Protein AF-A0AAE0VNJ5-F1 (afdb_monomer_lite)

pLDDT: mean 85.34, std 15.1, range [26.75, 98.31]

Secondary structure (DSSP, 8-state):
--------TTSPPPTT---HHHHHHHHHHHHHHHTT--EEEETHHHHHHHHHTT-EEEE-TT--EEEEEEEEE-S--TT-SS--SEEEEEEEESEEEEE--TTEEEEEE-SS-TTSEEEETTTEEEESSBTTS-HHHHHHHHHHHHHTTSS--HHHHHHHHHHHTS-HHHHHHHHHHHHHHHHHSTTPEEEEETTEEEEESSSEEEEEEETTSTT---SSSEEEEETTGGG-GGGTTT-B-TT-SS-EEEEES----

Sequence (257 aa):
MNATRTLSPEAATVVTEQIDWILKLREYIKLLHSQQIKMFGICFGHQIIADTLGGKTERFSGGWGLGIHTFNQIGQASWRKNHPGSVNIGLSCQDQVIKLPTDASLYLASDFVKNAGYTIGNHVITVQGHPEMPPAYLTYLIEKRLQLKLIAPETEAEVSEFIQNLPPDEAEVAARLREIVISACPGVREYFAYDVPHYAFRRRLCCIWPASQAYSGIDKGVNLGFCEGHLLEKTGHYLTFNNRKQVGVITFGAQTI

Radius of gyration: 24.42 Å; chains: 1; bounding box: 57×49×65 Å

Foldseek 3Di:
DDDPPPDDPPDDDDLPDPDPVSVVVLVVLVVCVVVLAADEAEANRQQSNFVSQPFDKDFAPVDWQAAKDKKAFPDDDPPDDDDDRIDIFGGGDRMAGPGGRPQKDATIDDPRHRRQWIAHDPHYTYGNGDNPDDRVVSVVVVVVCCVVVVDPDPQVVLQLVLLVPDDPLQSVQLVVVVVVCCVVDPPWDWDDDLNWIWTDDPDTAWTKAACPHPPQLDVHAIKTKGQQVVVVVVCVVQFDQSPPPGITIHGPSRDDD

InterPro domains:
  IPR017926 Glutamine amidotransferase [PF00117] (27-133)
  IPR029062 Class I glutamine amidotransferase-like [G3DSA:3.40.50.880] (7-183)
  IPR029062 Class I glutamine amidotransferase-like [SSF52317] (16-154)
  IPR044992 Glutamine amidotransferase domain containing protein ChyE-like [PTHR42695] (15-171)
  IPR044992 Glutamine amidotransferase domain containing protein ChyE-like [cd01741] (12-132)

Organism: NCBI:txid2493646

Structure (mmCIF, N/CA/C/O backbone):
data_AF-A0AAE0VNJ5-F1
#
_entry.id   AF-A0AAE0VNJ5-F1
#
loop_
_atom_site.group_PDB
_atom_site.id
_atom_site.type_symbol
_atom_site.label_atom_id
_atom_site.label_alt_id
_atom_site.label_comp_id
_atom_site.label_asym_id
_atom_site.label_entity_id
_atom_site.label_seq_id
_atom_site.pdbx_PDB_ins_code
_atom_site.Cartn_x
_atom_site.Cartn_y
_atom_site.Cartn_z
_atom_site.occupancy
_atom_site.B_iso_or_equiv
_atom_site.auth_seq_id
_atom_site.auth_comp_id
_atom_site.auth_asym_id
_atom_site.auth_atom_id
_atom_site.pdbx_PDB_model_num
ATOM 1 N N . MET A 1 1 ? -4.835 -28.192 2.178 1.00 29.50 1 MET A N 1
ATOM 2 C CA . MET A 1 1 ? -3.601 -28.460 2.945 1.00 29.50 1 MET A CA 1
ATOM 3 C C . MET A 1 1 ? -3.040 -27.111 3.353 1.00 29.50 1 MET A C 1
ATOM 5 O O . MET A 1 1 ? -2.601 -26.371 2.485 1.00 29.50 1 MET A O 1
ATOM 9 N N . ASN A 1 2 ? -3.176 -26.740 4.626 1.00 26.75 2 ASN A N 1
ATOM 10 C CA . ASN A 1 2 ? -2.720 -25.440 5.117 1.00 26.75 2 ASN A CA 1
ATOM 11 C C . ASN A 1 2 ? -1.221 -25.525 5.396 1.00 26.75 2 ASN A C 1
ATOM 13 O O . ASN A 1 2 ? -0.807 -26.242 6.303 1.00 26.75 2 ASN A O 1
ATOM 17 N N . ALA A 1 3 ? -0.419 -24.823 4.598 1.00 29.02 3 ALA A N 1
ATOM 18 C CA . ALA A 1 3 ? 0.995 -24.645 4.878 1.00 29.02 3 ALA A CA 1
ATOM 19 C C . ALA A 1 3 ? 1.135 -23.764 6.125 1.00 29.02 3 ALA A C 1
ATOM 21 O O . ALA A 1 3 ? 0.818 -22.574 6.102 1.00 29.02 3 ALA A O 1
ATOM 22 N N . THR A 1 4 ? 1.578 -24.363 7.226 1.00 31.06 4 THR A N 1
ATOM 23 C CA . THR A 1 4 ? 1.962 -23.653 8.443 1.00 31.06 4 THR A CA 1
ATOM 24 C C . THR A 1 4 ? 3.173 -22.788 8.107 1.00 31.06 4 THR A C 1
ATOM 26 O O . THR A 1 4 ? 4.294 -23.279 7.995 1.00 31.06 4 THR A O 1
ATOM 29 N N . ARG A 1 5 ? 2.945 -21.495 7.872 1.00 34.16 5 ARG A N 1
ATOM 30 C CA . ARG A 1 5 ? 4.019 -20.522 7.684 1.00 34.16 5 ARG A CA 1
ATOM 31 C C . ARG A 1 5 ? 4.753 -20.406 9.018 1.00 34.16 5 ARG A C 1
ATOM 33 O O . ARG A 1 5 ? 4.190 -19.907 9.986 1.00 34.16 5 ARG A O 1
ATOM 40 N N . THR A 1 6 ? 5.992 -20.883 9.086 1.00 31.50 6 THR A N 1
ATOM 41 C CA . THR A 1 6 ? 6.908 -20.528 10.174 1.00 31.50 6 THR A CA 1
ATOM 42 C C . THR A 1 6 ? 7.068 -19.012 10.161 1.00 31.50 6 THR A C 1
ATOM 44 O O . THR A 1 6 ? 7.654 -18.455 9.232 1.00 31.50 6 THR A O 1
ATOM 47 N N . LEU A 1 7 ? 6.465 -18.343 11.144 1.00 36.78 7 LEU A N 1
ATOM 48 C CA . LEU A 1 7 ? 6.573 -16.901 11.330 1.00 36.78 7 LEU A CA 1
ATOM 49 C C . LEU A 1 7 ? 8.036 -16.573 11.636 1.00 36.78 7 LEU A C 1
ATOM 51 O O . LEU A 1 7 ? 8.597 -17.093 12.602 1.00 36.78 7 LEU A O 1
ATOM 55 N N . SER A 1 8 ? 8.665 -15.732 10.809 1.00 35.38 8 SER A N 1
ATOM 56 C CA . SER A 1 8 ? 9.926 -15.122 11.222 1.00 35.38 8 SER A CA 1
ATOM 57 C C . SER A 1 8 ? 9.624 -14.169 12.389 1.00 35.38 8 SER A C 1
ATOM 59 O O . SER A 1 8 ? 8.570 -13.527 12.378 1.00 35.38 8 SER A O 1
ATOM 61 N N . PRO A 1 9 ? 10.520 -14.026 13.381 1.00 38.44 9 PRO A N 1
ATOM 62 C CA . PRO A 1 9 ? 10.347 -13.100 14.510 1.00 38.44 9 PRO A CA 1
ATOM 63 C C . PRO A 1 9 ? 10.150 -11.624 14.112 1.00 38.44 9 PRO A C 1
ATOM 65 O O . PRO A 1 9 ? 9.888 -10.779 14.962 1.00 38.44 9 PRO A O 1
ATOM 68 N N . GLU A 1 10 ? 10.305 -11.308 12.826 1.00 43.16 10 GLU A N 1
ATOM 69 C CA . GLU A 1 10 ? 10.312 -9.965 12.250 1.00 43.16 10 GLU A CA 1
ATOM 70 C C . GLU A 1 10 ? 9.085 -9.698 11.359 1.00 43.16 10 GLU A C 1
ATOM 72 O O . GLU A 1 10 ? 8.886 -8.574 10.892 1.00 43.16 10 GLU A O 1
ATOM 77 N N . ALA A 1 11 ? 8.250 -10.713 11.110 1.00 54.50 11 ALA A N 1
ATOM 78 C CA . ALA A 1 11 ? 7.030 -10.563 10.331 1.00 54.50 11 ALA A CA 1
ATOM 79 C C . ALA A 1 11 ? 5.923 -9.935 11.191 1.00 54.50 11 ALA A C 1
ATOM 81 O O . ALA A 1 11 ? 5.571 -10.447 12.252 1.00 54.50 11 ALA A O 1
ATOM 82 N N . ALA A 1 12 ? 5.358 -8.821 10.719 1.00 64.06 12 ALA A N 1
ATOM 83 C CA . ALA A 1 12 ? 4.169 -8.239 11.329 1.00 64.06 12 ALA A CA 1
ATOM 84 C C . ALA A 1 12 ? 3.004 -9.241 11.266 1.00 64.06 12 ALA A C 1
ATOM 86 O O . ALA A 1 12 ? 2.734 -9.811 10.209 1.00 64.06 12 ALA A O 1
ATOM 87 N N . THR A 1 13 ? 2.331 -9.432 12.398 1.00 75.19 13 THR A N 1
ATOM 88 C CA . THR A 1 13 ? 1.185 -10.331 12.529 1.00 75.19 13 THR A CA 1
ATOM 89 C C . THR A 1 13 ? -0.025 -9.816 11.755 1.00 75.19 13 THR A C 1
ATOM 91 O O . THR A 1 13 ? -0.371 -8.637 11.846 1.00 75.19 13 THR A O 1
ATOM 94 N N . VAL A 1 14 ? -0.709 -10.719 11.053 1.00 80.69 14 VAL A N 1
ATOM 95 C CA . VAL A 1 14 ? -1.963 -10.443 10.340 1.00 80.69 14 VAL A CA 1
ATOM 96 C C . VAL A 1 14 ? -3.154 -10.890 11.190 1.00 80.69 14 VAL A C 1
ATOM 98 O O . VAL A 1 14 ? -3.106 -11.919 11.863 1.00 80.69 14 VAL A O 1
ATOM 101 N N . VAL A 1 15 ? -4.265 -10.147 11.149 1.00 81.50 15 VAL A N 1
ATOM 102 C CA . VAL A 1 15 ? -5.439 -10.436 11.996 1.00 81.50 15 VAL A CA 1
ATOM 103 C C . VAL A 1 15 ? -6.037 -11.829 11.780 1.00 81.50 15 VAL A C 1
ATOM 105 O O . VAL A 1 15 ? -6.635 -12.385 12.695 1.00 81.50 15 VAL A O 1
ATOM 108 N N . THR A 1 16 ? -5.879 -12.425 10.597 1.00 78.19 16 THR A N 1
ATOM 109 C CA . THR A 1 16 ? -6.446 -13.740 10.252 1.00 78.19 16 THR A CA 1
ATOM 110 C C . THR A 1 16 ? -5.680 -14.921 10.854 1.00 78.19 16 THR A C 1
ATOM 112 O O . THR A 1 16 ? -6.178 -16.050 10.821 1.00 78.19 16 THR A O 1
ATOM 115 N N . GLU A 1 17 ? -4.502 -14.681 11.436 1.00 82.00 17 GLU A N 1
ATOM 116 C CA . GLU A 1 17 ? -3.692 -15.722 12.061 1.00 82.00 17 GLU A CA 1
ATOM 117 C C . GLU A 1 17 ? -4.422 -16.380 13.246 1.00 82.00 17 GLU A C 1
ATOM 119 O O . GLU A 1 17 ? -5.149 -15.747 14.016 1.00 82.00 17 GLU A O 1
ATOM 124 N N . GLN A 1 18 ? -4.234 -17.694 13.383 1.00 84.69 18 GLN A N 1
ATOM 125 C CA . GLN A 1 18 ? -4.854 -18.528 14.418 1.00 84.69 18 GLN A CA 1
ATOM 126 C C . GLN A 1 18 ? -3.850 -18.807 15.542 1.00 84.69 18 GLN A C 1
ATOM 128 O O . GLN A 1 18 ? -3.538 -19.956 15.842 1.00 84.69 18 GLN A O 1
ATOM 133 N N . ILE A 1 19 ? -3.292 -17.742 16.119 1.00 89.56 19 ILE A N 1
ATOM 134 C CA . ILE A 1 19 ? -2.337 -17.819 17.234 1.00 89.56 19 ILE A CA 1
ATOM 135 C C . ILE A 1 19 ? -3.021 -17.448 18.554 1.00 89.56 19 ILE A C 1
ATOM 137 O O . ILE A 1 19 ? -3.874 -16.559 18.596 1.00 89.56 19 ILE A O 1
ATOM 141 N N . ASP A 1 20 ? -2.641 -18.121 19.642 1.00 91.81 20 ASP A N 1
ATOM 142 C CA . ASP A 1 20 ? -3.360 -18.103 20.926 1.00 91.81 20 ASP A CA 1
ATOM 143 C C . ASP A 1 20 ? -3.686 -16.706 21.456 1.00 91.81 20 ASP A C 1
ATOM 145 O O . ASP A 1 20 ? -4.778 -16.471 21.976 1.00 91.81 20 ASP A O 1
ATOM 149 N N . TRP A 1 21 ? -2.747 -15.764 21.351 1.00 93.69 21 TRP A N 1
ATOM 150 C CA . TRP A 1 21 ? -2.965 -14.416 21.866 1.00 93.69 21 TRP A CA 1
ATOM 151 C C . TRP A 1 21 ? -3.974 -13.628 21.022 1.00 93.69 21 TRP A C 1
ATOM 153 O O . TRP A 1 21 ? -4.734 -12.851 21.595 1.00 93.69 21 TRP A O 1
ATOM 163 N N . ILE A 1 22 ? -4.045 -13.856 19.702 1.00 93.75 22 ILE A N 1
ATOM 164 C CA . ILE A 1 22 ? -5.065 -13.240 18.835 1.00 93.75 22 ILE A CA 1
ATOM 165 C C . ILE A 1 22 ? -6.434 -13.791 19.204 1.00 93.75 22 ILE A C 1
ATOM 167 O O . ILE A 1 22 ? -7.380 -13.024 19.351 1.00 93.75 22 ILE A O 1
ATOM 171 N N . LEU A 1 23 ? -6.549 -15.108 19.390 1.00 94.19 23 LEU A N 1
ATOM 172 C CA . LEU A 1 23 ? -7.810 -15.737 19.786 1.00 94.19 23 LEU A CA 1
ATOM 173 C C . LEU A 1 23 ? -8.300 -15.195 21.133 1.00 94.19 23 LEU A C 1
ATOM 175 O O . LEU A 1 23 ? -9.449 -14.775 21.246 1.00 94.19 23 LEU A O 1
ATOM 179 N N . LYS A 1 24 ? -7.407 -15.098 22.126 1.00 96.38 24 LYS A N 1
ATOM 180 C CA . LYS A 1 24 ? -7.709 -14.476 23.426 1.00 96.38 24 LYS A CA 1
ATOM 181 C C . LYS A 1 24 ? -8.113 -13.008 23.284 1.00 96.38 24 LYS A C 1
ATOM 183 O O . LYS A 1 24 ? -9.053 -12.572 23.942 1.00 96.38 24 LYS A O 1
ATOM 188 N N . LEU A 1 25 ? -7.437 -12.252 22.418 1.00 97.25 25 LEU A N 1
ATOM 189 C CA . LEU A 1 25 ? -7.754 -10.849 22.165 1.00 97.25 25 LEU A CA 1
ATOM 190 C C . LEU A 1 25 ? -9.128 -10.683 21.499 1.00 97.25 25 LEU A C 1
ATOM 192 O O . LEU A 1 25 ? -9.883 -9.808 21.912 1.00 97.25 25 LEU A O 1
ATOM 196 N N . ARG A 1 26 ? -9.494 -11.540 20.538 1.00 97.50 26 ARG A N 1
ATOM 197 C CA . ARG A 1 26 ? -10.837 -11.560 19.929 1.00 97.50 26 ARG A CA 1
ATOM 198 C C . ARG A 1 26 ? -11.921 -11.778 20.984 1.00 97.50 26 ARG A C 1
ATOM 200 O O . ARG A 1 26 ? -12.885 -11.018 21.039 1.00 97.50 26 ARG A O 1
ATOM 207 N N . GLU A 1 27 ? -11.752 -12.771 21.854 1.00 97.88 27 GLU A N 1
ATOM 208 C CA . GLU A 1 27 ? -12.714 -13.025 22.935 1.00 97.88 27 GLU A CA 1
ATOM 209 C C . GLU A 1 27 ? -12.787 -11.855 23.924 1.00 97.88 27 GLU A C 1
ATOM 211 O O . GLU A 1 27 ? -13.876 -11.457 24.341 1.00 97.88 27 GLU A O 1
ATOM 216 N N . TYR A 1 28 ? -11.653 -11.223 24.232 1.00 98.19 28 TYR A N 1
ATOM 217 C CA . TYR A 1 28 ? -11.636 -10.041 25.088 1.00 98.19 28 TYR A CA 1
ATOM 218 C C . TYR A 1 28 ? -12.337 -8.836 24.442 1.00 98.19 28 TYR A C 1
ATOM 220 O O . TYR A 1 28 ? -13.122 -8.161 25.102 1.00 98.19 28 TYR A O 1
ATOM 228 N N . ILE A 1 29 ? -12.145 -8.602 23.140 1.00 98.31 29 ILE A N 1
ATOM 229 C CA . ILE A 1 29 ? -12.858 -7.556 22.389 1.00 98.31 29 ILE A CA 1
ATOM 230 C C . ILE A 1 29 ? -14.372 -7.796 22.428 1.00 98.31 29 ILE A C 1
ATOM 232 O O . ILE A 1 29 ? -15.124 -6.852 22.676 1.00 98.31 29 ILE A O 1
ATOM 236 N N . LYS A 1 30 ? -14.835 -9.042 22.242 1.00 98.12 30 LYS A N 1
ATOM 237 C CA . LYS A 1 30 ? -16.265 -9.387 22.362 1.00 98.12 30 LYS A CA 1
ATOM 238 C C . LYS A 1 30 ? -16.799 -9.083 23.761 1.00 98.12 30 LYS A C 1
ATOM 240 O O . LYS A 1 30 ? -17.867 -8.484 23.884 1.00 98.12 30 LYS A O 1
ATOM 245 N N . LEU A 1 31 ? -16.046 -9.442 24.803 1.00 98.31 31 LEU A N 1
ATOM 246 C CA . LEU A 1 31 ? -16.410 -9.152 26.190 1.00 98.31 31 LEU A CA 1
ATOM 247 C C . LEU A 1 31 ? -16.553 -7.642 26.423 1.00 98.31 31 LEU A C 1
ATOM 249 O O . LEU A 1 31 ? -17.612 -7.190 26.859 1.00 98.31 31 LEU A O 1
ATOM 253 N N . LEU A 1 32 ? -15.532 -6.855 26.069 1.00 98.31 32 LEU A N 1
ATOM 254 C CA . LEU A 1 32 ? -15.545 -5.396 26.214 1.00 98.31 32 LEU A CA 1
ATOM 255 C C . LEU A 1 32 ? -16.685 -4.751 25.419 1.00 98.31 32 LEU A C 1
ATOM 257 O O . LEU A 1 32 ? -17.356 -3.847 25.920 1.00 98.31 32 LEU A O 1
ATOM 261 N N . HIS A 1 33 ? -16.944 -5.242 24.205 1.00 97.81 33 HIS A N 1
ATOM 262 C CA . HIS A 1 33 ? -18.043 -4.769 23.374 1.00 97.81 33 HIS A CA 1
ATOM 263 C C . HIS A 1 33 ? -19.411 -5.056 24.014 1.00 97.81 33 HIS A C 1
ATOM 265 O O . HIS A 1 33 ? -20.246 -4.151 24.084 1.00 97.81 33 HIS A O 1
ATOM 271 N N . SER A 1 34 ? -19.621 -6.267 24.546 1.00 97.56 34 SER A N 1
ATOM 272 C CA . SER A 1 34 ? -20.870 -6.655 25.224 1.00 97.56 34 SER A CA 1
ATOM 273 C C . SER A 1 34 ? -21.154 -5.820 26.477 1.00 97.56 34 SER A C 1
ATOM 275 O O . SER A 1 34 ? -22.304 -5.510 26.770 1.00 97.56 34 SER A O 1
ATOM 277 N N . GLN A 1 35 ? -20.100 -5.389 27.174 1.00 98.06 35 GLN A N 1
ATOM 278 C CA . GLN A 1 35 ? -20.176 -4.547 28.370 1.00 98.06 35 GLN A CA 1
ATOM 279 C C . GLN A 1 35 ? -20.148 -3.041 28.059 1.00 98.06 35 GLN A C 1
ATOM 281 O O . GLN A 1 35 ? -20.138 -2.226 28.979 1.00 98.06 35 GLN A O 1
ATOM 286 N N . GLN A 1 36 ? -20.121 -2.654 26.777 1.00 96.81 36 GLN A N 1
ATOM 287 C CA . GLN A 1 36 ? -20.040 -1.258 26.327 1.00 96.81 36 GLN A CA 1
ATOM 288 C C . GLN A 1 36 ? -18.824 -0.490 26.895 1.00 96.81 36 GLN A C 1
ATOM 290 O O . GLN A 1 36 ? -18.866 0.731 27.082 1.00 96.81 36 GLN A O 1
ATOM 295 N N . ILE A 1 37 ? -17.717 -1.193 27.157 1.00 98.00 37 ILE A N 1
ATOM 296 C CA . ILE A 1 37 ? -16.470 -0.589 27.639 1.00 98.00 37 ILE A CA 1
ATOM 297 C C . ILE A 1 37 ? -15.801 0.191 26.507 1.00 98.00 37 ILE A C 1
ATOM 299 O O . ILE A 1 37 ? -15.794 -0.242 25.353 1.00 98.00 37 ILE A O 1
ATOM 303 N N . LYS A 1 38 ? -15.236 1.359 26.839 1.00 97.00 38 LYS A N 1
ATOM 304 C CA . LYS A 1 38 ? -14.574 2.229 25.862 1.00 97.00 38 LYS A CA 1
ATOM 305 C C . LYS A 1 38 ? -13.335 1.546 25.271 1.00 97.00 38 LYS A C 1
ATOM 307 O O . LYS A 1 38 ? -12.466 1.096 26.011 1.00 97.00 38 LYS A O 1
ATOM 312 N N . MET A 1 39 ? -13.237 1.520 23.946 1.00 97.44 39 MET A N 1
ATOM 313 C CA . MET A 1 39 ? -12.136 0.949 23.178 1.00 97.44 39 MET A CA 1
ATOM 314 C C . MET A 1 39 ? -11.670 1.928 22.103 1.00 97.44 39 MET A C 1
ATOM 316 O O . MET A 1 39 ? -12.484 2.509 21.382 1.00 97.44 39 MET A O 1
ATOM 320 N N . PHE A 1 40 ? -10.350 2.059 21.970 1.00 96.88 40 PHE A N 1
ATOM 321 C CA . PHE A 1 40 ? -9.711 2.777 20.874 1.00 96.88 40 PHE A CA 1
ATOM 322 C C . PHE A 1 40 ? -8.773 1.835 20.114 1.00 96.88 40 PHE A C 1
ATOM 324 O O . PHE A 1 40 ? -7.813 1.325 20.687 1.00 96.88 40 PHE A O 1
ATOM 331 N N . GLY A 1 41 ? -9.071 1.576 18.840 1.00 97.25 41 GLY A N 1
ATOM 332 C CA . GLY A 1 41 ? -8.273 0.704 17.976 1.00 97.25 41 GLY A CA 1
ATOM 333 C C . GLY A 1 41 ? -7.412 1.489 16.992 1.00 97.25 41 GLY A C 1
ATOM 334 O O . GLY A 1 41 ? -7.947 2.265 16.207 1.00 97.25 41 GLY A O 1
ATOM 335 N N . ILE A 1 42 ? -6.102 1.246 16.986 1.00 97.19 42 ILE A N 1
ATOM 336 C CA . ILE A 1 42 ? -5.149 1.852 16.043 1.00 97.19 42 ILE A CA 1
ATOM 337 C C . ILE A 1 42 ? -4.538 0.751 15.172 1.00 97.19 42 ILE A C 1
ATOM 339 O O . ILE A 1 42 ? -4.092 -0.266 15.707 1.00 97.19 42 ILE A O 1
ATOM 343 N N . CYS A 1 43 ? -4.501 0.944 13.851 1.00 95.44 43 CYS A N 1
ATOM 344 C CA . CYS A 1 43 ? -3.868 0.039 12.884 1.00 95.44 43 CYS A CA 1
ATOM 345 C C . CYS A 1 43 ? -4.323 -1.427 13.047 1.00 95.44 43 CYS A C 1
ATOM 347 O O . CYS A 1 43 ? -5.488 -1.728 12.788 1.00 95.44 43 CYS A O 1
ATOM 349 N N . PHE A 1 44 ? -3.472 -2.334 13.540 1.00 95.94 44 PHE A N 1
ATOM 350 C CA . PHE A 1 44 ? -3.865 -3.715 13.857 1.00 95.94 44 PHE A CA 1
ATOM 351 C C . PHE A 1 44 ? -5.083 -3.773 14.794 1.00 95.94 44 PHE A C 1
ATOM 353 O O . PHE A 1 44 ? -5.991 -4.571 14.587 1.00 95.94 44 PHE A O 1
ATOM 360 N N . GLY A 1 45 ? -5.154 -2.881 15.788 1.00 97.19 45 GLY A N 1
ATOM 361 C CA . GLY A 1 45 ? -6.299 -2.752 16.691 1.00 97.19 45 GLY A CA 1
ATOM 362 C C . GLY A 1 45 ? -7.595 -2.378 15.963 1.00 97.19 45 GLY A C 1
ATOM 363 O O . GLY A 1 45 ? -8.651 -2.929 16.254 1.00 97.19 45 GLY A O 1
ATOM 364 N N . HIS A 1 46 ? -7.520 -1.479 14.980 1.00 97.81 46 HIS A N 1
ATOM 365 C CA . HIS A 1 46 ? -8.657 -1.119 14.125 1.00 97.81 46 HIS A CA 1
ATOM 366 C C . HIS A 1 46 ? -9.149 -2.320 13.300 1.00 97.81 46 HIS A C 1
ATOM 368 O O . HIS A 1 46 ? -10.355 -2.561 13.200 1.00 97.81 46 HIS A O 1
ATOM 374 N N . GLN A 1 47 ? -8.214 -3.101 12.760 1.00 97.88 47 GLN A N 1
ATOM 375 C CA . GLN A 1 47 ? -8.495 -4.270 11.930 1.00 97.88 47 GLN A CA 1
ATOM 376 C C . GLN A 1 47 ? -9.090 -5.427 12.738 1.00 97.88 47 GLN A C 1
ATOM 378 O O . GLN A 1 47 ? -10.111 -5.992 12.350 1.00 97.88 47 GLN A O 1
ATOM 383 N N . ILE A 1 48 ? -8.487 -5.770 13.881 1.00 97.69 48 ILE A N 1
ATOM 384 C CA . ILE A 1 48 ? -8.948 -6.897 14.696 1.00 97.69 48 ILE A CA 1
ATOM 385 C C . ILE A 1 48 ? -10.305 -6.607 15.336 1.00 97.69 48 ILE A C 1
ATOM 387 O O . ILE A 1 48 ? 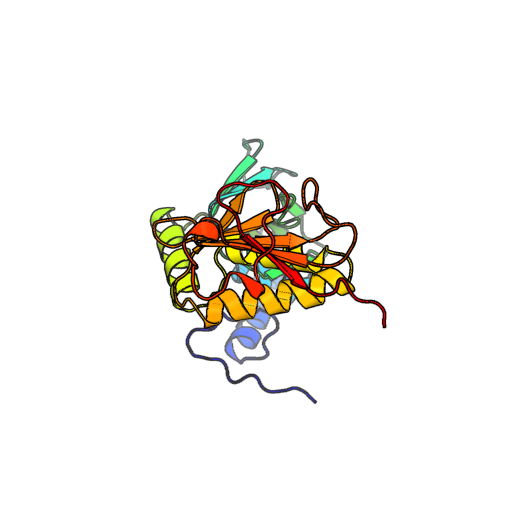-11.119 -7.519 15.445 1.00 97.69 48 ILE A O 1
ATOM 391 N N . ILE A 1 49 ? -10.597 -5.353 15.701 1.00 98.25 49 ILE A N 1
ATOM 392 C CA . ILE A 1 49 ? -11.936 -4.968 16.167 1.00 98.25 49 ILE A CA 1
ATOM 393 C C . ILE A 1 49 ? -12.966 -5.181 15.053 1.00 98.25 49 ILE A C 1
ATOM 395 O O . ILE A 1 49 ? -14.006 -5.786 15.313 1.00 98.25 49 ILE A O 1
ATOM 399 N N . ALA A 1 50 ? -12.672 -4.755 13.819 1.00 97.94 50 ALA A N 1
ATOM 400 C CA . ALA A 1 50 ? -13.579 -4.958 12.690 1.00 97.94 50 ALA A CA 1
ATOM 401 C C . ALA A 1 50 ? -13.827 -6.450 12.449 1.00 97.94 50 ALA A C 1
ATOM 403 O O . ALA A 1 50 ? -14.974 -6.885 12.416 1.00 97.94 50 ALA A O 1
ATOM 404 N N . ASP A 1 51 ? -12.754 -7.231 12.328 1.00 96.94 51 ASP A N 1
ATOM 405 C CA . ASP A 1 51 ? -12.803 -8.667 12.040 1.00 96.94 51 ASP A CA 1
ATOM 406 C C . ASP A 1 51 ? -13.548 -9.451 13.136 1.00 96.94 51 ASP A C 1
ATOM 408 O O . ASP A 1 51 ? -14.370 -10.319 12.854 1.00 96.94 51 ASP A O 1
ATOM 412 N N . THR A 1 52 ? -13.336 -9.085 14.405 1.00 97.12 52 THR A N 1
ATOM 413 C CA . THR A 1 52 ? -14.001 -9.720 15.555 1.00 97.12 52 THR A CA 1
ATOM 414 C C . THR A 1 52 ? -15.501 -9.438 15.598 1.00 97.12 52 THR A C 1
ATOM 416 O O . THR A 1 52 ? -16.275 -10.301 16.014 1.00 97.12 52 THR A O 1
ATOM 419 N N . LEU A 1 53 ? -15.919 -8.235 15.198 1.00 97.31 53 LEU A N 1
ATOM 420 C CA . LEU A 1 53 ? -17.299 -7.758 15.321 1.00 97.31 53 LEU A CA 1
ATOM 421 C C . LEU A 1 53 ? -18.102 -7.895 14.012 1.00 97.31 53 LEU A C 1
ATOM 423 O O . LEU A 1 53 ? -19.097 -7.203 13.815 1.00 97.31 53 LEU A O 1
ATOM 427 N N . GLY A 1 54 ? -17.697 -8.801 13.116 1.00 96.06 54 GLY A N 1
ATOM 428 C CA . GLY A 1 54 ? -18.461 -9.158 11.908 1.00 96.06 54 GLY A CA 1
ATOM 429 C C . GLY A 1 54 ? -18.129 -8.348 10.647 1.00 96.06 54 GLY A C 1
ATOM 430 O O . GLY A 1 54 ? -18.795 -8.501 9.615 1.00 96.06 54 GLY A O 1
ATOM 431 N N . GLY A 1 55 ? -17.099 -7.505 10.717 1.00 97.25 55 GLY A N 1
ATOM 432 C CA . GLY A 1 55 ? -16.428 -6.919 9.561 1.00 97.25 55 GLY A CA 1
ATOM 433 C C . GLY A 1 55 ? -15.477 -7.908 8.879 1.00 97.25 55 GLY A C 1
ATOM 434 O O . GLY A 1 55 ? -15.548 -9.118 9.092 1.00 97.25 55 GLY A O 1
ATOM 435 N N . LYS A 1 56 ? -14.601 -7.395 8.013 1.00 96.56 56 LYS A N 1
ATOM 436 C CA . LYS A 1 56 ? -13.604 -8.193 7.291 1.00 96.56 56 LYS A CA 1
ATOM 437 C C . LYS A 1 56 ? -12.366 -7.361 6.989 1.00 96.56 56 LYS A C 1
ATOM 439 O O . LYS A 1 56 ? -12.484 -6.283 6.404 1.00 96.56 56 LYS A O 1
ATOM 444 N N . THR A 1 57 ? -11.201 -7.892 7.344 1.00 95.50 57 THR A N 1
ATOM 445 C CA . THR A 1 57 ? -9.896 -7.329 6.980 1.00 95.50 57 THR A CA 1
ATOM 446 C C . THR A 1 57 ? -9.211 -8.237 5.973 1.00 95.50 57 THR A C 1
ATOM 448 O O . THR A 1 57 ? -9.181 -9.453 6.151 1.00 95.50 57 THR A O 1
ATOM 451 N N . GLU A 1 58 ? -8.635 -7.652 4.930 1.00 92.69 58 GLU A N 1
ATOM 452 C CA . GLU A 1 58 ? -7.862 -8.379 3.927 1.00 92.69 58 GLU A CA 1
ATOM 453 C C . GLU A 1 58 ? -6.598 -7.625 3.546 1.00 92.69 58 GLU A C 1
ATOM 455 O O . GLU A 1 58 ? -6.487 -6.411 3.720 1.00 92.69 58 GLU A O 1
ATOM 460 N N . ARG A 1 59 ? -5.646 -8.368 2.991 1.00 87.06 59 ARG A N 1
ATOM 461 C CA . ARG A 1 59 ? -4.434 -7.801 2.422 1.00 87.06 59 ARG A CA 1
ATOM 462 C C . ARG A 1 59 ? -4.774 -7.017 1.162 1.00 87.06 59 ARG A C 1
ATOM 464 O O . ARG A 1 59 ? -5.341 -7.576 0.226 1.00 87.06 59 ARG A O 1
ATOM 471 N N . PHE A 1 60 ? -4.423 -5.736 1.133 1.00 86.44 60 PHE A N 1
ATOM 472 C CA . PHE A 1 60 ? -4.691 -4.877 -0.010 1.00 86.44 60 PHE A CA 1
ATOM 473 C C . PHE A 1 60 ? -3.765 -5.232 -1.177 1.00 86.44 60 PHE A C 1
ATOM 475 O O . PHE A 1 60 ? -2.542 -5.337 -1.019 1.00 86.44 60 PHE A O 1
ATOM 482 N N . SER A 1 61 ? -4.359 -5.430 -2.355 1.00 76.19 61 SER A N 1
ATOM 483 C CA . SER A 1 61 ? -3.636 -5.762 -3.584 1.00 76.19 61 SER A CA 1
ATOM 484 C C . SER A 1 61 ? -2.903 -4.559 -4.176 1.00 76.19 61 SER A C 1
ATOM 486 O O . SER A 1 61 ? -1.862 -4.749 -4.793 1.00 76.19 61 SER A O 1
ATOM 488 N N . GLY A 1 62 ? -3.379 -3.333 -3.929 1.00 71.75 62 GLY A N 1
ATOM 489 C CA . GLY A 1 62 ? -2.743 -2.087 -4.381 1.00 71.75 62 GLY A CA 1
ATOM 490 C C . GLY A 1 62 ? -1.497 -1.678 -3.584 1.00 71.75 62 GLY A C 1
ATOM 491 O O . GLY A 1 62 ? -1.143 -0.506 -3.559 1.00 71.75 62 GLY A O 1
ATOM 492 N N . GLY A 1 63 ? -0.847 -2.623 -2.900 1.00 78.19 63 GLY A N 1
ATOM 493 C CA . GLY A 1 63 ? 0.429 -2.398 -2.224 1.00 78.19 63 GLY A CA 1
ATOM 494 C C . GLY A 1 63 ? 0.331 -1.809 -0.815 1.00 78.19 63 GLY A C 1
ATOM 495 O O . GLY A 1 63 ? -0.699 -1.873 -0.142 1.00 78.19 63 GLY A O 1
ATOM 496 N N . TRP A 1 64 ? 1.464 -1.303 -0.327 1.00 81.94 64 TRP A N 1
ATOM 497 C CA . TRP A 1 64 ? 1.600 -0.775 1.029 1.00 81.94 64 TRP A CA 1
ATOM 498 C C . TRP A 1 64 ? 1.132 0.677 1.131 1.00 81.94 64 TRP A C 1
ATOM 500 O O . TRP A 1 64 ? 1.528 1.528 0.343 1.00 81.94 64 TRP A O 1
ATOM 510 N N . GLY A 1 65 ? 0.381 0.984 2.185 1.00 84.38 65 GLY A N 1
ATOM 511 C CA . GLY A 1 65 ? 0.153 2.346 2.642 1.00 84.38 65 GLY A CA 1
ATOM 512 C C . GLY A 1 65 ? 1.283 2.784 3.564 1.00 84.38 65 GLY A C 1
ATOM 513 O O . GLY A 1 65 ? 1.302 2.398 4.737 1.00 84.38 65 GLY A O 1
ATOM 514 N N . LEU A 1 66 ? 2.222 3.565 3.033 1.00 84.75 66 LEU A N 1
ATOM 515 C CA . LEU A 1 66 ? 3.382 4.088 3.758 1.00 84.75 66 LEU A CA 1
ATOM 516 C C . LEU A 1 66 ? 3.372 5.616 3.775 1.00 84.75 66 LEU A C 1
ATOM 518 O O . LEU A 1 66 ? 2.887 6.252 2.842 1.00 84.75 66 LEU A O 1
ATOM 522 N N . GLY A 1 67 ? 3.940 6.200 4.828 1.00 84.38 67 GLY A N 1
ATOM 523 C CA . GLY A 1 67 ? 4.128 7.646 4.930 1.00 84.38 67 GLY A CA 1
ATOM 524 C C . GLY A 1 67 ? 2.877 8.377 5.406 1.00 84.38 67 GLY A C 1
ATOM 525 O O . GLY A 1 67 ? 2.043 7.810 6.107 1.00 84.38 67 GLY A O 1
ATOM 526 N N . ILE A 1 68 ? 2.764 9.664 5.086 1.00 86.56 68 ILE A N 1
ATOM 527 C CA . ILE A 1 68 ? 1.632 10.494 5.510 1.00 86.56 68 ILE A CA 1
ATOM 528 C C . ILE A 1 68 ? 0.522 10.414 4.465 1.00 86.56 68 ILE A C 1
ATOM 530 O O . ILE A 1 68 ? 0.744 10.730 3.302 1.00 86.56 68 ILE A O 1
ATOM 534 N N . HIS A 1 69 ? -0.679 10.037 4.899 1.00 89.69 69 HIS A N 1
ATOM 535 C CA . HIS A 1 69 ? -1.870 9.960 4.057 1.00 89.69 69 HIS A CA 1
ATOM 536 C C . HIS A 1 69 ? -2.900 10.993 4.502 1.00 89.69 69 HIS A C 1
ATOM 538 O O . HIS A 1 69 ? -3.092 11.218 5.701 1.00 89.69 69 HIS A O 1
ATOM 544 N N . THR A 1 70 ? -3.583 11.602 3.535 1.00 92.12 70 THR A N 1
ATOM 545 C CA . THR A 1 70 ? -4.713 12.497 3.791 1.00 92.12 70 THR A CA 1
ATOM 546 C C . THR A 1 70 ? -6.012 11.698 3.789 1.00 92.12 70 THR A C 1
ATOM 548 O O . THR A 1 70 ? -6.341 11.022 2.815 1.00 92.12 70 THR A O 1
ATOM 551 N N . PHE A 1 71 ? -6.768 11.800 4.877 1.00 93.38 71 PHE A N 1
ATOM 552 C CA . PHE A 1 71 ? -8.080 11.185 5.037 1.00 93.38 71 PHE A CA 1
ATOM 553 C C . PHE A 1 71 ? -9.155 12.260 5.099 1.00 93.38 71 PHE A C 1
ATOM 555 O O . PHE A 1 71 ? -9.052 13.210 5.872 1.00 93.38 71 PHE A O 1
ATOM 562 N N . ASN A 1 72 ? -10.203 12.086 4.306 1.00 92.62 72 ASN A N 1
ATOM 563 C CA . ASN A 1 72 ? -11.380 12.936 4.296 1.00 92.62 72 ASN A CA 1
ATOM 564 C C . ASN A 1 72 ? -12.311 12.558 5.445 1.00 92.62 72 ASN A C 1
ATOM 566 O O . ASN A 1 72 ? -12.533 11.375 5.725 1.00 92.62 72 ASN A O 1
ATOM 570 N N . GLN A 1 73 ? -12.893 13.571 6.081 1.00 89.12 73 GLN A N 1
ATOM 571 C CA . GLN A 1 73 ? -13.968 13.377 7.040 1.00 89.12 73 GLN A CA 1
ATOM 572 C C . GLN A 1 73 ? -15.283 13.176 6.273 1.00 89.12 73 GLN A C 1
ATOM 574 O O . GLN A 1 73 ? -15.755 14.081 5.592 1.00 89.12 73 GLN A O 1
ATOM 579 N N . ILE A 1 74 ? -15.882 11.992 6.390 1.00 84.31 74 ILE A N 1
ATOM 580 C CA . ILE A 1 74 ? -17.085 11.592 5.623 1.00 84.31 74 ILE A CA 1
ATOM 581 C C . ILE A 1 74 ? -18.360 11.522 6.466 1.00 84.31 74 ILE A C 1
ATOM 583 O O . ILE A 1 74 ? -19.459 11.425 5.931 1.00 84.31 74 ILE A O 1
ATOM 587 N N . GLY A 1 75 ? -18.225 11.605 7.784 1.00 74.31 75 GLY A N 1
ATOM 588 C CA . GLY A 1 75 ? -19.341 11.634 8.721 1.00 74.31 75 GLY A CA 1
ATOM 589 C C . GLY A 1 75 ? -18.961 12.405 9.973 1.00 74.31 75 GLY A C 1
ATOM 590 O O . GLY A 1 75 ? -17.796 12.754 10.166 1.00 74.31 75 GLY A O 1
ATOM 591 N N . GLN A 1 76 ? -19.924 12.673 10.847 1.00 65.69 76 GLN A N 1
ATOM 592 C CA . GLN A 1 76 ? -19.605 13.221 12.161 1.00 65.69 76 GLN A CA 1
ATOM 593 C C . GLN A 1 76 ? -19.162 12.085 13.073 1.00 65.69 76 GLN A C 1
ATOM 595 O O . GLN A 1 76 ? -19.893 11.122 13.293 1.00 65.69 76 GLN A O 1
ATOM 600 N N . ALA A 1 77 ? -17.957 12.200 13.620 1.00 61.47 77 ALA A N 1
ATOM 601 C CA . ALA A 1 77 ? -17.588 11.354 14.739 1.00 61.47 77 ALA A CA 1
ATOM 602 C C . ALA A 1 77 ? -18.279 11.943 15.976 1.00 61.47 77 ALA A C 1
ATOM 604 O O . ALA A 1 77 ? -18.054 13.111 16.291 1.00 61.47 77 ALA A O 1
ATOM 605 N N . SER A 1 78 ? -19.117 11.160 16.662 1.00 58.66 78 SER A N 1
ATOM 606 C CA . SER A 1 78 ? -20.025 11.624 17.733 1.00 58.66 78 SER A CA 1
ATOM 607 C C . SER A 1 78 ? -19.363 12.440 18.858 1.00 58.66 78 SER A C 1
ATOM 609 O O . SER A 1 78 ? -20.036 13.149 19.601 1.00 58.66 78 SER A O 1
ATOM 611 N N . TRP A 1 79 ? -18.039 12.371 18.980 1.00 65.88 79 TRP A N 1
ATOM 612 C CA . TRP A 1 79 ? -17.225 12.998 20.018 1.00 65.88 79 TRP A CA 1
ATOM 613 C C . TRP A 1 79 ? -16.577 14.339 19.626 1.00 65.88 79 TRP A C 1
ATOM 615 O O . TRP A 1 79 ? -15.968 14.976 20.487 1.00 65.88 79 TRP A O 1
ATOM 625 N N . ARG A 1 80 ? -16.661 14.800 18.369 1.00 63.59 80 ARG A N 1
ATOM 626 C CA . ARG A 1 80 ? -15.997 16.041 17.922 1.00 63.59 80 ARG A CA 1
ATOM 627 C C . ARG A 1 80 ? -17.013 17.010 17.308 1.00 63.59 80 ARG A C 1
ATOM 629 O O . ARG A 1 80 ? -17.796 16.639 16.454 1.00 63.59 80 ARG A O 1
ATOM 636 N N . LYS A 1 81 ? -17.005 18.272 17.760 1.00 63.03 81 LYS A N 1
ATOM 637 C CA . LYS A 1 81 ? -17.934 19.318 17.275 1.00 63.03 81 LYS A CA 1
ATOM 638 C C . LYS A 1 81 ? -17.438 20.047 16.020 1.00 63.03 81 LYS A C 1
ATOM 640 O O . LYS A 1 81 ? -18.247 20.421 15.184 1.00 63.03 81 LYS A O 1
ATOM 645 N N . ASN A 1 82 ? -16.120 20.216 15.881 1.00 67.62 82 ASN A N 1
ATOM 646 C CA . ASN A 1 82 ? -15.485 20.880 14.741 1.00 67.62 82 ASN A CA 1
ATOM 647 C C . ASN A 1 82 ? -14.571 19.890 14.021 1.00 67.62 82 ASN A C 1
ATOM 649 O O . ASN A 1 82 ? -13.558 19.461 14.579 1.00 67.62 82 ASN A O 1
ATOM 653 N N . HIS A 1 83 ? -14.928 19.524 12.793 1.00 68.00 83 HIS A N 1
ATOM 654 C CA . HIS A 1 83 ? -14.138 18.617 11.973 1.00 68.00 83 HIS A CA 1
ATOM 655 C C . HIS A 1 83 ? -13.400 19.402 10.889 1.00 68.00 83 HIS A C 1
ATOM 657 O O . HIS A 1 83 ? -14.055 20.112 10.125 1.00 68.00 83 HIS A O 1
ATOM 663 N N . PRO A 1 84 ? -12.066 19.287 10.782 1.00 70.44 84 PRO A N 1
ATOM 664 C CA . PRO A 1 84 ? -11.406 19.696 9.552 1.00 70.44 84 PRO A CA 1
ATOM 665 C C . PRO A 1 84 ? -11.924 18.802 8.413 1.00 70.44 84 PRO A C 1
ATOM 667 O O . PRO A 1 84 ? -12.206 17.624 8.638 1.00 70.44 84 PRO A O 1
ATOM 670 N N . GLY A 1 85 ? -12.074 19.351 7.203 1.00 84.19 85 GLY A N 1
ATOM 671 C CA . GLY A 1 85 ? -12.562 18.579 6.048 1.00 84.19 85 GLY A CA 1
ATOM 672 C C . GLY A 1 85 ? -11.698 17.347 5.747 1.00 84.19 85 GLY A C 1
ATOM 673 O O . GLY A 1 85 ? -12.196 16.339 5.248 1.00 84.19 85 GLY A O 1
ATOM 674 N N . SER A 1 86 ? -10.421 17.400 6.128 1.00 89.56 86 SER A N 1
ATOM 675 C CA . SER A 1 86 ? -9.482 16.289 6.057 1.00 89.56 86 SER A CA 1
ATOM 676 C C . SER A 1 86 ? -8.439 16.339 7.180 1.00 89.56 86 SER A C 1
ATOM 678 O O . SER A 1 86 ? -8.254 17.358 7.850 1.00 89.56 86 SER A O 1
ATOM 680 N N . VAL A 1 87 ? -7.760 15.214 7.407 1.00 90.38 87 VAL A N 1
ATOM 681 C CA . VAL A 1 87 ? -6.666 15.053 8.374 1.00 90.38 87 VAL A CA 1
ATOM 682 C C . VAL A 1 87 ? -5.505 14.293 7.744 1.00 90.38 87 VAL A C 1
ATOM 684 O O . VAL A 1 87 ? -5.718 13.380 6.953 1.00 90.38 87 VAL A O 1
ATOM 687 N N . ASN A 1 88 ? -4.281 14.633 8.139 1.00 91.12 88 ASN A N 1
ATOM 688 C CA . ASN A 1 88 ? -3.076 13.920 7.722 1.00 91.12 88 ASN A CA 1
ATOM 689 C C . ASN A 1 88 ? -2.644 12.964 8.832 1.00 91.12 88 ASN A C 1
ATOM 691 O O . ASN A 1 88 ? -2.425 13.399 9.963 1.00 91.12 88 ASN A O 1
ATOM 695 N N . ILE A 1 89 ? -2.541 11.674 8.523 1.00 92.62 89 ILE A N 1
ATOM 696 C CA . ILE A 1 89 ? -2.181 10.633 9.490 1.00 92.62 89 ILE A CA 1
ATOM 697 C C . ILE A 1 89 ? -1.135 9.713 8.859 1.00 92.62 89 ILE A C 1
ATOM 699 O O . ILE A 1 89 ? -1.225 9.369 7.681 1.00 92.62 89 ILE A O 1
ATOM 703 N N . GLY A 1 90 ? -0.139 9.316 9.650 1.00 90.56 90 GLY A N 1
ATOM 704 C CA . GLY A 1 90 ? 0.848 8.326 9.237 1.00 90.56 90 GLY A CA 1
ATOM 705 C C . GLY A 1 90 ? 0.234 6.961 8.960 1.00 90.56 90 GLY A C 1
ATOM 706 O O . GLY A 1 90 ? -0.661 6.524 9.676 1.00 90.56 90 GLY A O 1
ATOM 707 N N . LEU A 1 91 ? 0.734 6.257 7.955 1.00 89.38 91 LEU A N 1
ATOM 708 C CA . LEU A 1 91 ? 0.296 4.923 7.579 1.00 89.38 91 LEU A CA 1
ATOM 709 C C . LEU A 1 91 ? 1.516 4.003 7.467 1.00 89.38 91 LEU A C 1
ATOM 711 O O . LEU A 1 91 ? 2.573 4.392 6.969 1.00 89.38 91 LEU A O 1
ATOM 715 N N . SER A 1 92 ? 1.381 2.782 7.981 1.00 87.75 92 SER A N 1
ATOM 716 C CA . SER A 1 92 ? 2.356 1.705 7.784 1.00 87.75 92 SER A CA 1
ATOM 717 C C . SER A 1 92 ? 1.635 0.361 7.795 1.00 87.75 92 SER A C 1
ATOM 719 O O . SER A 1 92 ? 1.814 -0.466 8.689 1.00 87.75 92 SER A O 1
ATOM 721 N N . CYS A 1 93 ? 0.747 0.163 6.823 1.00 86.75 93 CYS A N 1
ATOM 722 C CA . CYS A 1 93 ? -0.078 -1.040 6.732 1.00 86.75 93 CYS A CA 1
ATOM 723 C C . CYS A 1 93 ? -0.236 -1.489 5.281 1.00 86.75 93 CYS A C 1
ATOM 725 O O . CYS A 1 93 ? -0.166 -0.680 4.360 1.00 86.75 93 CYS A O 1
ATOM 727 N N . GLN A 1 94 ? -0.453 -2.784 5.087 1.00 87.06 94 GLN A N 1
ATOM 728 C CA . GLN A 1 94 ? -0.892 -3.328 3.803 1.00 87.06 94 GLN A CA 1
ATOM 729 C C . GLN A 1 94 ? -2.268 -3.980 3.909 1.00 87.06 94 GLN A C 1
ATOM 731 O O . GLN A 1 94 ? -2.979 -4.077 2.919 1.00 87.06 94 GLN A O 1
ATOM 736 N N . ASP A 1 95 ? -2.670 -4.403 5.102 1.00 92.50 95 ASP A N 1
ATOM 737 C CA . ASP A 1 95 ? -4.005 -4.940 5.306 1.00 92.50 95 ASP A CA 1
ATOM 738 C C . ASP A 1 95 ? -4.984 -3.797 5.578 1.00 92.50 95 ASP A C 1
ATOM 740 O O . ASP A 1 95 ? -4.650 -2.815 6.247 1.00 92.50 95 ASP A O 1
ATOM 744 N N . GLN A 1 96 ? -6.197 -3.928 5.056 1.00 95.19 96 GLN A N 1
ATOM 745 C CA . GLN A 1 96 ? -7.255 -2.938 5.187 1.00 95.19 96 GLN A CA 1
ATOM 746 C C . GLN A 1 96 ? -8.565 -3.609 5.578 1.00 95.19 96 GLN A C 1
ATOM 748 O O . GLN A 1 96 ? -8.875 -4.723 5.147 1.00 95.19 96 GLN A O 1
ATOM 753 N N . VAL A 1 97 ? -9.375 -2.903 6.363 1.00 97.50 97 VAL A N 1
ATOM 754 C CA . VAL A 1 97 ? -10.770 -3.287 6.581 1.00 97.50 97 VAL A CA 1
ATOM 755 C C . VAL A 1 97 ? -11.532 -3.056 5.279 1.00 97.50 97 VAL A C 1
ATOM 757 O O . VAL A 1 97 ? -11.716 -1.920 4.852 1.00 97.50 97 VAL A O 1
ATOM 760 N N . ILE A 1 98 ? -11.994 -4.127 4.641 1.00 96.62 98 ILE A N 1
ATOM 761 C CA . ILE A 1 98 ? -12.773 -4.063 3.395 1.00 96.62 98 ILE A CA 1
ATOM 762 C C . ILE A 1 98 ? -14.283 -4.108 3.648 1.00 96.62 98 ILE A C 1
ATOM 764 O O . ILE A 1 98 ? -15.065 -3.639 2.825 1.00 96.62 98 ILE A O 1
ATOM 768 N N . LYS A 1 99 ? -14.701 -4.635 4.804 1.00 97.56 99 LYS A N 1
ATOM 769 C CA . LYS A 1 99 ? -16.098 -4.667 5.246 1.00 97.56 99 LYS A CA 1
ATOM 770 C C . LYS A 1 99 ? -16.178 -4.197 6.691 1.00 97.56 99 LYS A C 1
ATOM 772 O O . LYS A 1 99 ? -15.514 -4.757 7.561 1.00 97.56 99 LYS A O 1
ATOM 777 N N . LEU A 1 100 ? -17.014 -3.200 6.949 1.00 97.75 100 LEU A N 1
ATOM 778 C CA . LEU A 1 100 ? -17.289 -2.729 8.301 1.00 97.75 100 LEU A CA 1
ATOM 779 C C . LEU A 1 100 ? -18.232 -3.692 9.053 1.00 97.75 100 LEU A C 1
ATOM 781 O O . LEU A 1 100 ? -19.055 -4.356 8.414 1.00 97.75 100 LEU A O 1
ATOM 785 N N . PRO A 1 101 ? -18.149 -3.759 10.395 1.00 96.88 101 PRO A N 1
ATOM 786 C CA . PRO A 1 101 ? -19.216 -4.310 11.233 1.00 96.88 101 PRO A CA 1
ATOM 787 C C . PRO A 1 101 ? -20.570 -3.653 10.935 1.00 96.88 101 PRO A C 1
ATOM 789 O O . PRO A 1 101 ? -20.614 -2.468 10.613 1.00 96.88 101 PRO A O 1
ATOM 792 N N . THR A 1 102 ? -21.672 -4.394 11.082 1.00 93.38 102 THR A N 1
ATOM 793 C CA . THR A 1 102 ? -23.028 -3.912 10.746 1.00 93.38 102 THR A CA 1
ATOM 794 C C . THR A 1 102 ? -23.404 -2.614 11.469 1.00 93.38 102 THR A C 1
ATOM 796 O O . THR A 1 102 ? -23.992 -1.728 10.858 1.00 93.38 102 THR A O 1
ATOM 799 N N . ASP A 1 103 ? -23.007 -2.468 12.735 1.00 91.25 103 ASP A N 1
ATOM 800 C CA . ASP A 1 103 ? -23.362 -1.314 13.576 1.00 91.25 103 ASP A CA 1
ATOM 801 C C . ASP A 1 103 ? -22.316 -0.183 13.534 1.00 91.25 103 ASP A C 1
ATOM 803 O O . ASP A 1 103 ? -22.324 0.729 14.368 1.00 91.25 103 ASP A O 1
ATOM 807 N N . ALA A 1 104 ? -21.363 -0.251 12.599 1.00 95.31 104 ALA A N 1
ATOM 808 C CA . ALA A 1 104 ? -20.294 0.727 12.501 1.00 95.31 104 ALA A CA 1
ATOM 809 C C . ALA A 1 104 ? -20.710 1.971 11.704 1.00 95.31 104 ALA A C 1
ATOM 811 O O . ALA A 1 104 ? -21.274 1.890 10.616 1.00 95.31 104 ALA A O 1
ATOM 812 N N . SER A 1 105 ? -20.342 3.142 12.218 1.00 94.19 105 SER A N 1
ATOM 813 C CA . SER A 1 105 ? -20.466 4.430 11.535 1.00 94.19 105 SER A CA 1
ATOM 814 C C . SER A 1 105 ? -19.093 4.922 11.090 1.00 94.19 105 SER A C 1
ATOM 816 O O . SER A 1 105 ? -18.220 5.207 11.918 1.00 94.19 105 SER A O 1
ATOM 818 N N . LEU A 1 106 ? -18.898 5.007 9.775 1.00 94.56 106 LEU A N 1
ATOM 819 C CA . LEU A 1 106 ? -17.663 5.466 9.148 1.00 94.56 106 LEU A CA 1
ATOM 820 C C . LEU A 1 106 ? -17.501 6.986 9.311 1.00 94.56 106 LEU A C 1
ATOM 822 O O . LEU A 1 106 ? -18.448 7.742 9.104 1.00 94.56 106 LEU A O 1
ATOM 826 N N . TYR A 1 107 ? -16.299 7.440 9.669 1.00 93.19 107 TYR A N 1
ATOM 827 C CA . TYR A 1 107 ? -16.010 8.866 9.852 1.00 93.19 107 TYR A CA 1
ATOM 828 C C . TYR A 1 107 ? -14.729 9.344 9.150 1.00 93.19 107 TYR A C 1
ATOM 830 O O . TYR A 1 107 ? -14.594 10.548 8.938 1.00 93.19 107 TYR A O 1
ATOM 838 N N . LEU A 1 108 ? -13.829 8.443 8.733 1.00 93.94 108 LEU A N 1
ATOM 839 C CA . LEU A 1 108 ? -12.638 8.761 7.929 1.00 93.94 108 LEU A CA 1
ATOM 840 C C . LEU A 1 108 ? -12.458 7.782 6.765 1.00 93.94 108 LEU A C 1
ATOM 842 O O . LEU A 1 108 ? -12.564 6.572 6.963 1.00 93.94 108 LEU A O 1
ATOM 846 N N . ALA A 1 109 ? -12.096 8.296 5.587 1.00 95.25 109 ALA A N 1
ATOM 847 C CA . ALA A 1 109 ? -11.663 7.497 4.434 1.00 95.25 109 ALA A CA 1
ATOM 848 C C . ALA A 1 109 ? -10.716 8.263 3.509 1.00 95.25 109 ALA A C 1
ATOM 850 O O . ALA A 1 109 ? -10.647 9.488 3.530 1.00 95.25 109 ALA A O 1
ATOM 851 N N . SER A 1 110 ? -10.032 7.533 2.639 1.00 92.88 110 SER A N 1
ATOM 852 C CA . SER A 1 110 ? -9.357 8.048 1.451 1.00 92.88 110 SER A CA 1
ATOM 853 C C . SER A 1 110 ? -9.622 7.114 0.272 1.00 92.88 110 SER A C 1
ATOM 855 O O . SER A 1 110 ? -10.254 6.066 0.428 1.00 92.88 110 SER A O 1
ATOM 857 N N . ASP A 1 111 ? -9.135 7.467 -0.916 1.00 90.44 111 ASP A N 1
ATOM 858 C CA . ASP A 1 111 ? -9.216 6.553 -2.055 1.00 90.44 111 ASP A CA 1
ATOM 859 C C . ASP A 1 111 ? -8.374 5.296 -1.873 1.00 90.44 111 ASP A C 1
ATOM 861 O O . ASP A 1 111 ? -8.791 4.224 -2.306 1.00 90.44 111 ASP A O 1
ATOM 865 N N . PHE A 1 112 ? -7.256 5.417 -1.156 1.00 87.38 112 PHE A N 1
ATOM 866 C CA . PHE A 1 112 ? -6.383 4.297 -0.836 1.00 87.38 112 PHE A CA 1
ATOM 867 C C . PHE A 1 112 ? -6.930 3.424 0.304 1.00 87.38 112 PHE A C 1
ATOM 869 O O . PHE A 1 112 ? -6.852 2.205 0.209 1.00 87.38 112 PHE A O 1
ATOM 876 N N . VAL A 1 113 ? -7.508 4.019 1.362 1.00 94.06 113 VAL A N 1
ATOM 877 C CA . VAL A 1 113 ? -8.132 3.292 2.486 1.00 94.06 113 VAL A CA 1
ATOM 878 C C . VAL A 1 113 ? -9.582 3.733 2.658 1.00 94.06 113 VAL A C 1
ATOM 880 O O . VAL A 1 113 ? -9.882 4.733 3.318 1.00 94.06 113 VAL A O 1
ATOM 883 N N . LYS A 1 114 ? -10.511 2.950 2.109 1.00 95.44 114 LYS A N 1
ATOM 884 C CA . LYS A 1 114 ? -11.941 3.301 2.100 1.00 95.44 114 LYS A CA 1
ATOM 885 C C . LYS A 1 114 ? -12.592 3.277 3.488 1.00 95.44 114 LYS A C 1
ATOM 887 O O . LYS A 1 114 ? -13.550 4.005 3.709 1.00 95.44 114 LYS A O 1
ATOM 892 N N . ASN A 1 115 ? -12.056 2.497 4.429 1.00 96.81 115 ASN A N 1
ATOM 893 C CA . ASN A 1 115 ? -12.573 2.373 5.796 1.00 96.81 115 ASN A CA 1
ATOM 894 C C . ASN A 1 115 ? -11.549 2.849 6.843 1.00 96.81 115 ASN A C 1
ATOM 896 O O . ASN A 1 115 ? -11.249 2.133 7.791 1.00 96.81 115 ASN A O 1
ATOM 900 N N . ALA A 1 116 ? -10.972 4.041 6.668 1.00 96.06 116 ALA A N 1
ATOM 901 C CA . ALA A 1 116 ? -9.829 4.500 7.466 1.00 96.06 116 ALA A CA 1
ATOM 902 C C . ALA A 1 116 ? -10.144 4.800 8.943 1.00 96.06 116 ALA A C 1
ATOM 904 O O . ALA A 1 116 ? -9.231 4.819 9.768 1.00 96.06 116 ALA A O 1
ATOM 905 N N . GLY A 1 117 ? -11.403 5.036 9.306 1.00 95.56 117 GLY A N 1
ATOM 906 C CA . GLY A 1 117 ? -11.803 5.182 10.703 1.00 95.56 117 GLY A CA 1
ATOM 907 C C . GLY A 1 117 ? -13.308 5.101 10.887 1.00 95.56 117 GLY A C 1
ATOM 908 O O . GLY A 1 117 ? -14.064 5.753 10.166 1.00 95.56 117 GLY A O 1
ATOM 909 N N . TYR A 1 118 ? -13.741 4.303 11.860 1.00 95.75 118 TYR A N 1
ATOM 910 C CA . TYR A 1 118 ? -15.151 4.083 12.175 1.00 95.75 118 TYR A CA 1
ATOM 911 C C . TYR A 1 118 ? -15.390 4.044 13.688 1.00 95.75 118 TYR A C 1
ATOM 913 O O . TYR A 1 118 ? -14.477 3.813 14.487 1.00 95.75 118 TYR A O 1
ATOM 921 N N . THR A 1 119 ? -16.641 4.265 14.073 1.00 95.44 119 THR A N 1
ATOM 922 C CA . THR A 1 119 ? -17.143 4.137 15.447 1.00 95.44 119 THR A CA 1
ATOM 923 C C . THR A 1 119 ? -18.185 3.028 15.526 1.00 95.44 119 THR A C 1
ATOM 925 O O . THR A 1 119 ? -18.806 2.722 14.516 1.00 95.44 119 THR A O 1
ATOM 928 N N . ILE A 1 120 ? -18.379 2.422 16.698 1.00 94.94 120 ILE A N 1
ATOM 929 C CA . ILE A 1 120 ? -19.506 1.513 16.968 1.00 94.94 120 ILE A CA 1
ATOM 930 C C . ILE A 1 120 ? -20.130 1.948 18.288 1.00 94.94 120 ILE A C 1
ATOM 932 O O . ILE A 1 120 ? -19.446 1.984 19.318 1.00 94.94 120 ILE A O 1
ATOM 936 N N . GLY A 1 121 ? -21.416 2.299 18.246 1.00 91.94 121 GLY A N 1
ATOM 937 C CA . GLY A 1 121 ? -22.109 2.894 19.384 1.00 91.94 121 GLY A CA 1
ATOM 938 C C . GLY A 1 121 ? -21.358 4.106 19.947 1.00 91.94 121 GLY A C 1
ATOM 939 O O . GLY A 1 121 ? -20.743 4.881 19.216 1.00 91.94 121 GLY A O 1
ATOM 940 N N . ASN A 1 122 ? -21.375 4.247 21.273 1.00 91.88 122 ASN A N 1
ATOM 941 C CA . ASN A 1 122 ? -20.662 5.319 21.972 1.00 91.88 122 ASN A CA 1
ATOM 942 C C . ASN A 1 122 ? -19.358 4.849 22.624 1.00 91.88 122 ASN A C 1
ATOM 944 O O . ASN A 1 122 ? -18.758 5.606 23.389 1.00 91.88 122 ASN A O 1
ATOM 948 N N . HIS A 1 123 ? -18.933 3.605 22.407 1.00 95.12 123 HIS A N 1
ATOM 949 C CA . HIS A 1 123 ? -17.822 2.990 23.133 1.00 95.12 123 HIS A CA 1
ATOM 950 C C . HIS A 1 123 ? -16.665 2.541 22.258 1.00 95.12 123 HIS A C 1
ATOM 952 O O . HIS A 1 123 ? -15.578 2.393 22.796 1.00 95.12 123 HIS A O 1
ATOM 958 N N . VAL A 1 124 ? -16.826 2.391 20.947 1.00 96.31 124 VAL A N 1
ATOM 959 C CA . VAL A 1 124 ? -15.712 2.014 20.070 1.00 96.31 124 VAL A CA 1
ATOM 960 C C . VAL A 1 124 ? -15.377 3.152 19.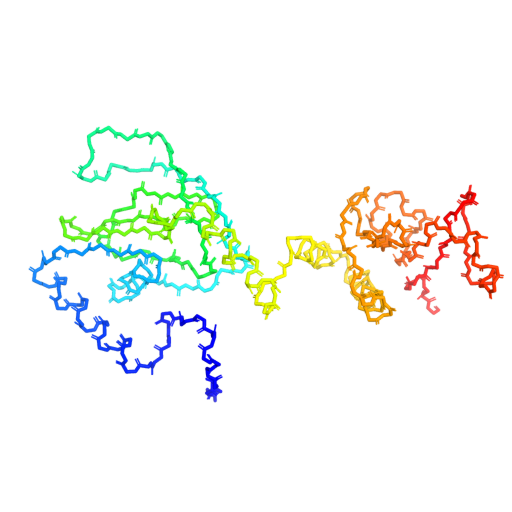124 1.00 96.31 124 VAL A C 1
ATOM 962 O O . VAL A 1 124 ? -16.253 3.684 18.444 1.00 96.31 124 VAL A O 1
ATOM 965 N N . ILE A 1 125 ? -14.094 3.475 19.034 1.00 95.25 125 ILE A N 1
ATOM 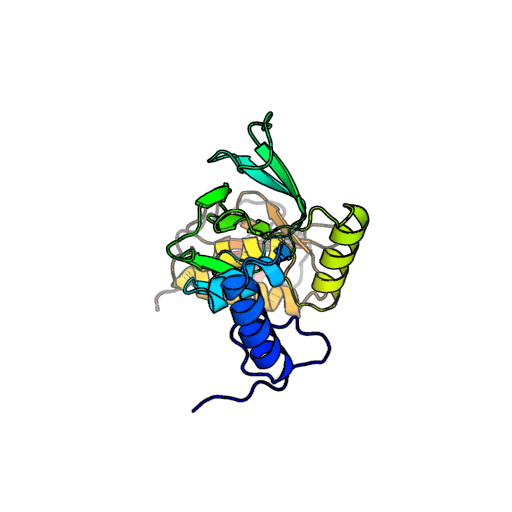966 C CA . ILE A 1 125 ? -13.522 4.334 18.001 1.00 95.25 125 ILE A CA 1
ATOM 967 C C . ILE A 1 125 ? -12.280 3.658 17.434 1.00 95.25 125 ILE A C 1
ATOM 969 O O . ILE A 1 125 ? -11.532 3.004 18.159 1.00 95.25 125 ILE A O 1
ATOM 973 N N . THR A 1 126 ? -12.057 3.779 16.130 1.00 96.75 126 THR A N 1
ATOM 974 C CA . THR A 1 126 ? -10.900 3.166 15.480 1.00 96.75 126 THR A CA 1
ATOM 975 C C . THR A 1 126 ? -10.312 4.044 14.384 1.00 96.75 126 THR A C 1
ATOM 977 O O . THR A 1 126 ? -11.024 4.827 13.760 1.00 96.75 126 THR A O 1
ATOM 980 N N . VAL A 1 127 ? -9.020 3.873 14.115 1.00 96.38 127 VAL A N 1
ATOM 981 C CA . VAL A 1 127 ? -8.299 4.531 13.023 1.00 96.38 127 VAL A CA 1
ATOM 982 C C . VAL A 1 127 ? -7.243 3.587 12.438 1.00 96.38 127 VAL A C 1
ATOM 984 O O . VAL A 1 127 ? -6.511 2.927 13.172 1.00 96.38 127 VAL A O 1
ATOM 987 N N . GLN A 1 128 ? -7.170 3.496 11.111 1.00 96.94 128 GLN A N 1
ATOM 988 C CA . GLN A 1 128 ? -6.226 2.624 10.404 1.00 96.94 128 GLN A CA 1
ATOM 989 C C . GLN A 1 128 ? -4.792 3.172 10.452 1.00 96.94 128 GLN A C 1
ATOM 991 O O . GLN A 1 128 ? -3.840 2.397 10.535 1.00 96.94 128 GLN A O 1
ATOM 996 N N . GLY A 1 129 ? -4.645 4.497 10.385 1.00 94.50 129 GLY A N 1
ATOM 997 C CA . GLY A 1 129 ? -3.359 5.178 10.515 1.00 94.50 129 GLY A CA 1
ATOM 998 C C . GLY A 1 129 ? -2.881 5.298 11.963 1.00 94.50 129 GLY A C 1
ATOM 999 O O . GLY A 1 129 ? -3.600 4.963 12.899 1.00 94.50 129 GLY A O 1
ATOM 1000 N N . HIS A 1 130 ? -1.674 5.826 12.124 1.00 95.50 130 HIS A N 1
ATOM 1001 C CA . HIS A 1 130 ? -0.962 6.017 13.380 1.00 95.50 130 HIS A CA 1
ATOM 1002 C C . HIS A 1 130 ? -0.867 7.507 13.750 1.00 95.50 130 HIS A C 1
ATOM 1004 O O . HIS A 1 130 ? 0.144 8.153 13.455 1.00 95.50 130 HIS A O 1
ATOM 1010 N N . PRO A 1 131 ? -1.911 8.102 14.359 1.00 92.12 131 PRO A N 1
ATOM 1011 C CA . PRO A 1 131 ? -1.855 9.489 14.826 1.00 92.12 131 PRO A CA 1
ATOM 1012 C C . PRO A 1 131 ? -0.857 9.691 15.979 1.00 92.12 131 PRO A C 1
ATOM 1014 O O . PRO A 1 131 ? -0.489 10.823 16.277 1.00 92.12 131 PRO A O 1
ATOM 1017 N N . GLU A 1 132 ? -0.430 8.611 16.633 1.00 94.06 132 GLU A N 1
ATOM 1018 C CA . GLU A 1 132 ? 0.558 8.602 17.709 1.00 94.06 132 GLU A CA 1
ATOM 1019 C C . GLU A 1 132 ? 2.007 8.593 17.206 1.00 94.06 132 GLU A C 1
ATOM 1021 O O . GLU A 1 132 ? 2.921 8.882 17.979 1.00 94.06 132 GLU A O 1
ATOM 1026 N N . MET A 1 133 ? 2.239 8.247 15.933 1.00 89.62 133 MET A N 1
ATOM 1027 C CA . MET A 1 133 ? 3.590 8.117 15.391 1.00 89.62 133 MET A CA 1
ATOM 1028 C C . MET A 1 133 ? 4.109 9.447 14.831 1.00 89.62 133 MET A C 1
ATOM 1030 O O . MET A 1 133 ? 3.508 10.011 13.912 1.00 89.62 133 MET A O 1
ATOM 1034 N N . PRO A 1 134 ? 5.269 9.939 15.304 1.00 89.38 134 PRO A N 1
ATOM 1035 C CA . PRO A 1 134 ? 5.891 11.116 14.721 1.00 89.38 134 PRO A CA 1
ATOM 1036 C C . PRO A 1 134 ? 6.465 10.799 13.324 1.00 89.38 134 PRO A C 1
ATOM 1038 O O . PRO A 1 134 ? 6.930 9.678 13.088 1.00 89.38 134 PRO A O 1
ATOM 1041 N N . PRO A 1 135 ? 6.541 11.787 12.410 1.00 82.38 135 PRO A N 1
ATOM 1042 C CA . PRO A 1 135 ? 7.065 11.587 11.052 1.00 82.38 135 PRO A CA 1
ATOM 1043 C C . PRO A 1 135 ? 8.465 10.957 10.984 1.00 82.38 135 PRO A C 1
ATOM 1045 O O . PRO A 1 135 ? 8.735 10.127 10.115 1.00 82.38 135 PRO A O 1
ATOM 1048 N N . ALA A 1 136 ? 9.349 11.297 11.929 1.00 80.88 136 ALA A N 1
ATOM 1049 C CA . ALA A 1 136 ? 10.693 10.722 12.000 1.00 80.88 136 ALA A CA 1
ATOM 1050 C C . ALA A 1 136 ? 10.666 9.203 12.247 1.00 80.88 136 ALA A C 1
ATOM 1052 O O . ALA A 1 136 ? 11.454 8.463 11.663 1.00 80.88 136 ALA A O 1
ATOM 1053 N N . TYR A 1 137 ? 9.726 8.722 13.067 1.00 85.56 137 TYR A N 1
ATOM 1054 C CA . TYR A 1 137 ? 9.588 7.292 13.330 1.00 85.56 137 TYR A CA 1
ATOM 1055 C C . TYR A 1 137 ? 8.995 6.546 12.131 1.00 85.56 137 TYR A C 1
ATOM 1057 O O . TYR A 1 137 ? 9.457 5.457 11.801 1.00 85.56 137 TYR A O 1
ATOM 1065 N N . LEU A 1 138 ? 8.032 7.151 11.425 1.00 82.88 138 LEU A N 1
ATOM 1066 C CA . LEU A 1 138 ? 7.512 6.599 10.167 1.00 82.88 138 LEU A CA 1
ATOM 1067 C C . LEU A 1 138 ? 8.622 6.448 9.122 1.00 82.88 138 LEU A C 1
ATOM 1069 O O . LEU A 1 138 ? 8.720 5.403 8.486 1.00 82.88 138 LEU A O 1
ATOM 1073 N N . THR A 1 139 ? 9.484 7.460 8.997 1.00 79.44 139 THR A N 1
ATOM 1074 C CA . THR A 1 139 ? 10.648 7.425 8.097 1.00 79.44 139 THR A CA 1
ATOM 1075 C C . THR A 1 139 ? 11.574 6.264 8.457 1.00 79.44 139 THR A C 1
ATOM 1077 O O . THR A 1 139 ? 11.845 5.413 7.613 1.00 79.44 139 THR A O 1
ATOM 1080 N N . TYR A 1 140 ? 11.956 6.150 9.734 1.00 85.75 140 TYR A N 1
ATOM 1081 C CA . TYR A 1 140 ? 12.765 5.035 10.234 1.00 85.75 140 TYR A CA 1
ATOM 1082 C C . TYR A 1 140 ? 12.137 3.661 9.935 1.00 85.75 140 TYR A C 1
ATOM 1084 O O . TYR A 1 140 ? 12.833 2.730 9.529 1.00 85.75 140 TYR A O 1
ATOM 1092 N N . LEU A 1 141 ? 10.820 3.510 10.113 1.00 83.81 141 LEU A N 1
ATOM 1093 C CA . LEU A 1 141 ? 10.125 2.255 9.819 1.00 83.81 141 LEU A CA 1
ATOM 1094 C C . LEU A 1 141 ? 10.153 1.907 8.328 1.00 83.81 141 LEU A C 1
ATOM 1096 O O . LEU A 1 141 ? 10.352 0.739 7.990 1.00 83.81 141 LEU A O 1
ATOM 1100 N N . ILE A 1 142 ? 9.960 2.888 7.444 1.00 80.06 142 ILE A N 1
ATOM 1101 C CA . ILE A 1 142 ? 10.043 2.692 5.990 1.00 80.06 142 ILE A CA 1
ATOM 1102 C C . ILE A 1 142 ? 11.461 2.256 5.610 1.00 80.06 142 ILE A C 1
ATOM 1104 O O . ILE A 1 142 ? 11.629 1.225 4.961 1.00 80.06 142 ILE A O 1
ATOM 1108 N N . GLU A 1 143 ? 12.482 2.968 6.089 1.00 80.00 143 GLU A N 1
ATOM 1109 C CA . GLU A 1 143 ? 13.890 2.631 5.847 1.00 80.00 143 GLU A CA 1
ATOM 1110 C C . GLU A 1 143 ? 14.232 1.219 6.329 1.00 80.00 143 GLU A C 1
ATOM 1112 O O . GLU A 1 143 ? 14.831 0.433 5.594 1.00 80.00 143 GLU A O 1
ATOM 1117 N N . LYS A 1 144 ? 13.795 0.850 7.536 1.00 82.25 144 LYS A N 1
ATOM 1118 C CA . LYS A 1 144 ? 14.012 -0.491 8.083 1.00 82.25 144 LYS A CA 1
ATOM 1119 C C . LYS A 1 144 ? 13.328 -1.570 7.240 1.00 82.25 144 LYS A C 1
ATOM 1121 O O . LYS A 1 144 ? 13.919 -2.618 6.994 1.00 82.25 144 LYS A O 1
ATOM 1126 N N . ARG A 1 145 ? 12.097 -1.332 6.775 1.00 80.06 145 ARG A N 1
ATOM 1127 C CA . ARG A 1 145 ? 11.375 -2.275 5.904 1.00 80.06 145 ARG A CA 1
ATOM 1128 C C . ARG A 1 145 ? 12.063 -2.439 4.544 1.00 80.06 145 ARG A C 1
ATOM 1130 O O . ARG A 1 145 ? 12.101 -3.564 4.051 1.00 80.06 145 ARG A O 1
ATOM 1137 N N . LEU A 1 146 ? 12.625 -1.367 3.978 1.00 74.12 146 LEU A N 1
ATOM 1138 C CA . LEU A 1 146 ? 13.438 -1.417 2.756 1.00 74.12 146 LEU A CA 1
ATOM 1139 C C . LEU A 1 146 ? 14.718 -2.236 2.974 1.00 74.12 146 LEU A C 1
ATOM 1141 O O . LEU A 1 146 ? 15.021 -3.132 2.189 1.00 74.12 146 LEU A O 1
ATOM 1145 N N . GLN A 1 147 ? 15.442 -1.990 4.072 1.00 74.44 147 GLN A N 1
ATOM 1146 C CA . GLN A 1 147 ? 16.662 -2.733 4.422 1.00 74.44 147 GLN A CA 1
ATOM 1147 C C . GLN A 1 147 ? 16.403 -4.235 4.591 1.00 74.44 147 GLN A C 1
ATOM 1149 O O . GLN A 1 147 ? 17.194 -5.058 4.133 1.00 74.44 147 GLN A O 1
ATOM 1154 N N . LEU A 1 148 ? 15.274 -4.589 5.207 1.00 77.75 148 LEU A N 1
ATOM 1155 C CA . LEU A 1 148 ? 14.838 -5.974 5.393 1.00 77.75 148 LEU A CA 1
ATOM 1156 C C . LEU A 1 148 ? 14.164 -6.578 4.147 1.00 77.75 148 LEU A C 1
ATOM 1158 O O . LEU A 1 148 ? 13.719 -7.722 4.202 1.00 77.75 148 LEU A O 1
ATOM 1162 N N . LYS A 1 149 ? 14.065 -5.832 3.035 1.00 73.81 149 LYS A N 1
ATOM 1163 C CA . LYS A 1 149 ? 13.384 -6.247 1.793 1.00 73.81 149 LYS A CA 1
ATOM 1164 C C . LYS A 1 149 ? 11.935 -6.706 2.015 1.00 73.81 149 LYS A C 1
ATOM 1166 O O . LYS A 1 149 ? 11.421 -7.565 1.305 1.00 73.81 149 LYS A O 1
ATOM 1171 N N . LEU A 1 150 ? 11.272 -6.139 3.024 1.00 71.94 150 LEU A N 1
ATOM 1172 C CA . LEU A 1 150 ? 9.853 -6.382 3.312 1.00 71.94 150 LEU A CA 1
ATOM 1173 C C . LEU A 1 150 ? 8.942 -5.542 2.414 1.00 71.94 150 LEU A C 1
ATOM 1175 O O . LEU A 1 150 ? 7.776 -5.885 2.215 1.00 71.94 150 LEU A O 1
ATOM 1179 N N . ILE A 1 151 ? 9.480 -4.430 1.915 1.00 68.69 151 ILE A N 1
ATOM 1180 C CA . ILE A 1 151 ? 8.873 -3.551 0.922 1.00 68.69 151 ILE A CA 1
ATOM 1181 C C . ILE A 1 151 ? 9.916 -3.248 -0.150 1.00 68.69 151 ILE A C 1
ATOM 1183 O O . ILE A 1 151 ? 11.111 -3.178 0.145 1.00 68.69 151 ILE A O 1
ATOM 1187 N N . ALA A 1 152 ? 9.443 -3.064 -1.373 1.00 68.25 152 ALA A N 1
ATOM 1188 C CA . ALA A 1 152 ? 10.231 -2.550 -2.477 1.00 68.25 152 ALA A CA 1
ATOM 1189 C C . ALA A 1 152 ? 10.259 -1.007 -2.398 1.00 68.25 152 ALA A C 1
ATOM 1191 O O . ALA A 1 152 ? 9.282 -0.419 -1.918 1.00 68.25 152 ALA A O 1
ATOM 1192 N N . PRO A 1 153 ? 11.331 -0.322 -2.838 1.00 68.00 153 PRO A N 1
ATOM 1193 C CA . PRO A 1 153 ? 11.277 1.111 -3.115 1.00 68.00 153 PRO A CA 1
ATOM 1194 C C . PRO A 1 153 ? 10.079 1.426 -4.018 1.00 68.00 153 PRO A C 1
ATOM 1196 O O . PRO A 1 153 ? 9.762 0.617 -4.889 1.00 68.00 153 PRO A O 1
ATOM 1199 N N . GLU A 1 154 ? 9.444 2.593 -3.859 1.00 66.88 154 GLU A N 1
ATOM 1200 C CA . GLU A 1 154 ? 8.312 3.018 -4.714 1.00 66.88 154 GLU A CA 1
ATOM 1201 C C . GLU A 1 154 ? 8.628 2.803 -6.193 1.00 66.88 154 GLU A C 1
ATOM 1203 O O . GLU A 1 154 ? 7.852 2.217 -6.932 1.00 66.88 154 GLU A O 1
ATOM 1208 N N . THR A 1 155 ? 9.857 3.119 -6.573 1.00 76.31 155 THR A N 1
ATOM 1209 C CA . THR A 1 155 ? 10.354 2.974 -7.931 1.00 76.31 155 THR A CA 1
ATOM 1210 C C . THR A 1 155 ? 10.474 1.526 -8.409 1.00 76.31 155 THR A C 1
ATOM 1212 O O . THR A 1 155 ? 10.234 1.237 -9.574 1.00 76.31 155 THR A O 1
ATOM 1215 N N . GLU A 1 156 ? 10.813 0.584 -7.527 1.00 79.06 156 GLU A N 1
ATOM 1216 C CA . GLU A 1 156 ? 10.829 -0.845 -7.862 1.00 79.06 156 GLU A CA 1
ATOM 1217 C C . GLU A 1 156 ? 9.390 -1.377 -8.023 1.00 79.06 156 GLU A C 1
ATOM 1219 O O . GLU A 1 156 ? 9.132 -2.214 -8.897 1.00 79.06 156 GLU A O 1
ATOM 1224 N N . ALA A 1 157 ? 8.442 -0.885 -7.217 1.00 78.75 157 ALA A N 1
ATOM 1225 C CA . ALA A 1 157 ? 7.024 -1.222 -7.334 1.00 78.75 157 ALA A CA 1
ATOM 1226 C C . ALA A 1 157 ? 6.412 -0.649 -8.625 1.00 78.75 157 ALA A C 1
ATOM 1228 O O . ALA A 1 157 ? 5.796 -1.400 -9.377 1.00 78.75 157 ALA A O 1
ATOM 1229 N N . GLU A 1 158 ? 6.675 0.622 -8.936 1.00 83.50 158 GLU A N 1
ATOM 1230 C CA . GLU A 1 158 ? 6.249 1.292 -10.172 1.00 83.50 158 GLU A CA 1
ATOM 1231 C C . GLU A 1 158 ? 6.787 0.580 -11.419 1.00 83.50 158 GLU A C 1
ATOM 1233 O O . GLU A 1 158 ? 6.044 0.344 -12.366 1.00 83.50 158 GLU A O 1
ATOM 1238 N N . VAL A 1 159 ? 8.064 0.171 -11.427 1.00 88.00 159 VAL A N 1
ATOM 1239 C CA . VAL A 1 159 ? 8.629 -0.595 -12.552 1.00 88.00 159 VAL A CA 1
ATOM 1240 C C . VAL A 1 159 ? 7.958 -1.968 -12.670 1.00 88.00 159 VAL A C 1
ATOM 1242 O O . VAL A 1 159 ? 7.719 -2.440 -13.780 1.00 88.00 159 VAL A O 1
ATOM 1245 N N . SER A 1 160 ? 7.625 -2.613 -11.547 1.00 88.81 160 SER A N 1
ATOM 1246 C CA . SER A 1 160 ? 6.910 -3.899 -11.557 1.00 88.81 160 SER A CA 1
ATOM 1247 C C . SER A 1 160 ? 5.504 -3.764 -12.136 1.00 88.81 160 SER A C 1
ATOM 1249 O O . SER A 1 160 ? 5.115 -4.573 -12.974 1.00 88.81 160 SER A O 1
ATOM 1251 N N . GLU A 1 161 ? 4.760 -2.746 -11.710 1.00 87.56 161 GLU A N 1
ATOM 1252 C CA . GLU A 1 161 ? 3.416 -2.447 -12.204 1.00 87.56 161 GLU A CA 1
ATOM 1253 C C . GLU A 1 161 ? 3.438 -2.056 -13.685 1.00 87.56 161 GLU A C 1
ATOM 1255 O O . GLU A 1 161 ? 2.654 -2.584 -14.471 1.00 87.56 161 GLU A O 1
ATOM 1260 N N . PHE A 1 162 ? 4.385 -1.205 -14.091 1.00 91.31 162 PHE A N 1
ATOM 1261 C CA . PHE A 1 162 ? 4.603 -0.861 -15.493 1.00 91.31 162 PHE A CA 1
ATOM 1262 C C . PHE A 1 162 ? 4.776 -2.118 -16.348 1.00 91.31 162 PHE A C 1
ATOM 1264 O O . PHE A 1 162 ? 4.064 -2.271 -17.333 1.00 91.31 162 PHE A O 1
ATOM 1271 N N . ILE A 1 163 ? 5.653 -3.046 -15.942 1.00 94.06 163 ILE A N 1
ATOM 1272 C CA . ILE A 1 163 ? 5.896 -4.296 -16.679 1.00 94.06 163 ILE A CA 1
ATOM 1273 C C . ILE A 1 163 ? 4.635 -5.170 -16.735 1.00 94.06 163 ILE A C 1
ATOM 1275 O O . ILE A 1 163 ? 4.349 -5.739 -17.783 1.00 94.06 163 ILE A O 1
ATOM 1279 N N . GLN A 1 164 ? 3.868 -5.268 -15.645 1.00 92.12 164 GLN A N 1
ATOM 1280 C CA . GLN A 1 164 ? 2.627 -6.057 -15.605 1.00 92.12 164 GLN A CA 1
ATOM 1281 C C . GLN A 1 164 ? 1.536 -5.519 -16.537 1.00 92.12 164 GLN A C 1
ATOM 1283 O O . GLN A 1 164 ? 0.703 -6.293 -17.003 1.00 92.12 164 GLN A O 1
ATOM 1288 N N . ASN A 1 165 ? 1.548 -4.214 -16.813 1.00 92.38 165 ASN A N 1
ATOM 1289 C CA . ASN A 1 165 ? 0.582 -3.549 -17.685 1.00 92.38 165 ASN A CA 1
ATOM 1290 C C . ASN A 1 165 ? 0.995 -3.535 -19.171 1.00 92.38 165 ASN A C 1
ATOM 1292 O O . ASN A 1 165 ? 0.239 -3.033 -20.004 1.00 92.38 165 ASN A O 1
ATOM 1296 N N . LEU A 1 166 ? 2.170 -4.069 -19.521 1.00 93.94 166 LEU A N 1
ATOM 1297 C CA . LEU A 1 166 ? 2.593 -4.225 -20.916 1.00 93.94 166 LEU A CA 1
ATOM 1298 C C . LEU A 1 166 ? 1.840 -5.375 -21.610 1.00 93.94 166 LEU A C 1
ATOM 1300 O O . LEU A 1 166 ? 1.327 -6.279 -20.943 1.00 93.94 166 LEU A O 1
ATOM 1304 N N . PRO A 1 167 ? 1.810 -5.399 -22.958 1.00 95.50 167 PRO A N 1
ATOM 1305 C CA . PRO A 1 167 ? 1.432 -6.594 -23.710 1.00 95.50 167 PRO A CA 1
ATOM 1306 C C . PRO A 1 167 ? 2.185 -7.841 -23.204 1.00 95.50 167 PRO A C 1
ATOM 1308 O O . PRO A 1 167 ? 3.366 -7.720 -22.876 1.00 95.50 167 PRO A O 1
ATOM 1311 N N . PRO A 1 168 ? 1.555 -9.033 -23.121 1.00 93.62 168 PRO A N 1
ATOM 1312 C CA . PRO A 1 168 ? 2.153 -10.197 -22.453 1.00 93.62 168 PRO A CA 1
ATOM 1313 C C . PRO A 1 168 ? 3.541 -10.608 -22.963 1.00 93.62 168 PRO A C 1
ATOM 1315 O O . PRO A 1 168 ? 4.399 -10.992 -22.171 1.00 93.62 168 PRO A O 1
ATOM 1318 N N . ASP A 1 169 ? 3.770 -10.501 -24.270 1.00 92.56 169 ASP A N 1
ATOM 1319 C CA . ASP A 1 169 ? 5.048 -10.783 -24.924 1.00 92.56 169 ASP A CA 1
ATOM 1320 C C . ASP A 1 169 ? 6.135 -9.771 -24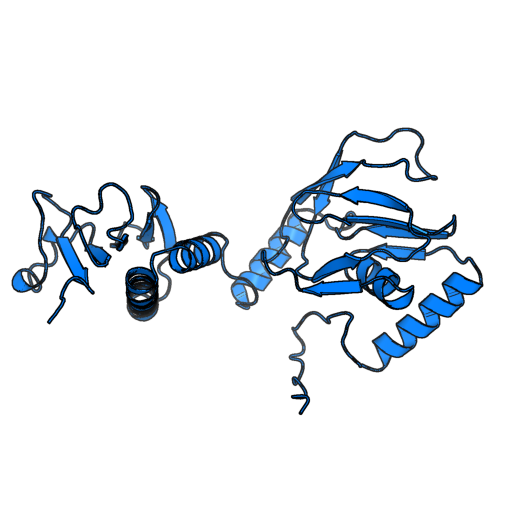.532 1.00 92.56 169 ASP A C 1
ATOM 1322 O O . ASP A 1 169 ? 7.271 -10.145 -24.238 1.00 92.56 169 ASP A O 1
ATOM 1326 N N . GLU A 1 170 ? 5.787 -8.487 -24.457 1.00 95.69 170 GLU A N 1
ATOM 1327 C CA . GLU A 1 170 ? 6.694 -7.443 -23.981 1.00 95.69 170 GLU A CA 1
ATOM 1328 C C . GLU A 1 170 ? 6.940 -7.536 -22.471 1.00 95.69 170 GLU A C 1
ATOM 1330 O O . GLU A 1 170 ? 8.071 -7.341 -22.026 1.00 95.69 170 GLU A O 1
ATOM 1335 N N . ALA A 1 171 ? 5.910 -7.857 -21.685 1.00 95.31 171 ALA A N 1
ATOM 1336 C CA . ALA A 1 171 ? 5.987 -8.001 -20.235 1.00 95.31 171 ALA A CA 1
ATOM 1337 C C . ALA A 1 171 ? 6.982 -9.099 -19.832 1.00 95.31 171 ALA A C 1
ATOM 1339 O O . ALA A 1 171 ? 7.831 -8.877 -18.966 1.00 95.31 171 ALA A O 1
ATOM 1340 N N . GLU A 1 172 ? 6.923 -10.261 -20.492 1.00 95.38 172 GLU A N 1
ATOM 1341 C CA . GLU A 1 172 ? 7.842 -11.378 -20.250 1.00 95.38 172 GLU A CA 1
ATOM 1342 C C . GLU A 1 172 ? 9.298 -10.973 -20.526 1.00 95.38 172 GLU A C 1
ATOM 1344 O O . GLU A 1 172 ? 10.186 -11.165 -19.686 1.00 95.38 172 GLU A O 1
ATOM 1349 N N . VAL A 1 173 ? 9.542 -10.343 -21.677 1.00 96.25 173 VAL A N 1
ATOM 1350 C CA . VAL A 1 173 ? 10.881 -9.892 -22.068 1.00 96.25 173 VAL A CA 1
ATOM 1351 C C . VAL A 1 173 ? 11.381 -8.789 -21.133 1.00 96.25 173 VAL A C 1
ATOM 1353 O O . VAL A 1 173 ? 12.512 -8.863 -20.650 1.00 96.25 173 VAL A O 1
ATOM 1356 N N . ALA A 1 174 ? 10.559 -7.782 -20.831 1.00 96.81 174 ALA A N 1
ATOM 1357 C CA . ALA A 1 174 ? 10.921 -6.670 -19.956 1.00 96.81 174 ALA A CA 1
ATOM 1358 C C . ALA A 1 174 ? 11.237 -7.143 -18.529 1.00 96.81 174 ALA A C 1
ATOM 1360 O O . ALA A 1 174 ? 12.238 -6.710 -17.952 1.00 96.81 174 ALA A O 1
ATOM 1361 N N . ALA A 1 175 ? 10.451 -8.079 -17.985 1.00 95.81 175 ALA A N 1
ATOM 1362 C CA . ALA A 1 175 ? 10.720 -8.699 -16.689 1.00 95.81 175 ALA A CA 1
ATOM 1363 C C . ALA A 1 175 ? 12.081 -9.406 -16.681 1.00 95.81 175 ALA A C 1
ATOM 1365 O O . ALA A 1 175 ? 12.885 -9.200 -15.766 1.00 95.81 175 ALA A O 1
ATOM 1366 N N . ARG A 1 176 ? 12.379 -10.185 -17.729 1.00 96.81 176 ARG A N 1
ATOM 1367 C CA . ARG A 1 176 ? 13.648 -10.912 -17.826 1.00 96.81 176 ARG A CA 1
ATOM 1368 C C . ARG A 1 176 ? 14.843 -9.976 -17.989 1.00 96.81 176 ARG A C 1
ATOM 1370 O O . ARG A 1 176 ? 15.879 -10.194 -17.364 1.00 96.81 176 ARG A O 1
ATOM 1377 N N . LEU A 1 177 ? 14.707 -8.919 -18.787 1.00 97.12 177 LEU A N 1
ATOM 1378 C CA . LEU A 1 177 ? 15.746 -7.900 -18.944 1.00 97.12 177 LEU A CA 1
ATOM 1379 C C . LEU A 1 177 ? 16.014 -7.166 -17.629 1.00 97.12 177 LEU A C 1
ATOM 1381 O O . LEU A 1 177 ? 17.175 -6.971 -17.273 1.00 97.12 177 LEU A O 1
ATOM 1385 N N . ARG A 1 178 ? 14.968 -6.817 -16.875 1.00 96.44 178 ARG A N 1
ATOM 1386 C CA . ARG A 1 178 ? 15.103 -6.192 -15.554 1.00 96.44 178 ARG A CA 1
ATOM 1387 C C . ARG A 1 178 ? 15.869 -7.087 -14.585 1.00 96.44 178 ARG A C 1
ATOM 1389 O O . ARG A 1 178 ? 16.793 -6.616 -13.926 1.00 96.44 178 ARG A O 1
ATOM 1396 N N . GLU A 1 179 ? 15.535 -8.374 -14.534 1.00 95.19 179 GLU A N 1
ATOM 1397 C CA . GLU A 1 179 ? 16.248 -9.357 -13.710 1.00 95.19 179 GLU A CA 1
ATOM 1398 C C . GLU A 1 179 ? 17.733 -9.452 -14.096 1.00 95.19 179 GLU A C 1
ATOM 1400 O O . GLU A 1 179 ? 18.608 -9.447 -13.225 1.00 95.19 179 GLU A O 1
ATOM 1405 N N . ILE A 1 180 ? 18.041 -9.474 -15.398 1.00 95.00 180 ILE A N 1
ATOM 1406 C CA . ILE A 1 180 ? 19.422 -9.473 -15.901 1.00 95.00 180 ILE A CA 1
ATOM 1407 C C . ILE A 1 180 ? 20.155 -8.200 -15.469 1.00 95.00 180 ILE A C 1
ATOM 1409 O O . ILE A 1 180 ? 21.273 -8.288 -14.971 1.00 95.00 180 ILE A O 1
ATOM 1413 N N . VAL A 1 181 ? 19.543 -7.021 -15.611 1.00 94.75 181 VAL A N 1
ATOM 1414 C CA . VAL A 1 181 ? 20.177 -5.752 -15.222 1.00 94.75 181 VAL A CA 1
ATOM 1415 C C . VAL A 1 181 ? 20.465 -5.719 -13.722 1.00 94.75 181 VAL A C 1
ATOM 1417 O O . VAL A 1 181 ? 21.587 -5.405 -13.327 1.00 94.75 181 VAL A O 1
ATOM 1420 N N . ILE A 1 182 ? 19.494 -6.085 -12.882 1.00 91.94 182 ILE A N 1
ATOM 1421 C CA . ILE A 1 182 ? 19.650 -6.073 -11.420 1.00 91.94 182 ILE A CA 1
ATOM 1422 C C . ILE A 1 182 ? 20.693 -7.103 -10.967 1.00 91.94 182 ILE A C 1
ATOM 1424 O O . ILE A 1 182 ? 21.526 -6.799 -10.111 1.00 91.94 182 ILE A O 1
ATOM 1428 N N . SER A 1 183 ? 20.684 -8.307 -11.549 1.00 92.38 183 SER A N 1
ATOM 1429 C CA . SER A 1 183 ? 21.647 -9.362 -11.206 1.00 92.38 183 SER A CA 1
ATOM 1430 C C . SER A 1 183 ? 23.067 -9.042 -11.680 1.00 92.38 183 SER A C 1
ATOM 1432 O O . SER A 1 183 ? 24.022 -9.269 -10.937 1.00 92.38 183 SER A O 1
ATOM 1434 N N . ALA A 1 184 ? 23.222 -8.468 -12.876 1.00 91.81 184 ALA A N 1
ATOM 1435 C CA . ALA A 1 184 ? 24.518 -8.072 -13.422 1.00 91.81 184 ALA A CA 1
ATOM 1436 C C . ALA A 1 184 ? 25.089 -6.813 -12.751 1.00 91.81 184 ALA A C 1
ATOM 1438 O O . ALA A 1 184 ? 26.304 -6.624 -12.733 1.00 91.81 184 ALA A O 1
ATOM 1439 N N . CYS A 1 185 ? 24.230 -5.943 -12.212 1.00 90.94 185 CYS A N 1
ATOM 1440 C CA . CYS A 1 185 ? 24.612 -4.677 -11.589 1.00 90.94 185 CYS A CA 1
ATOM 1441 C C . CYS A 1 185 ? 24.025 -4.537 -10.170 1.00 90.94 185 CYS A C 1
ATOM 1443 O O . CYS A 1 185 ? 23.136 -3.707 -9.955 1.00 90.94 185 CYS A O 1
ATOM 1445 N N . PRO A 1 186 ? 24.532 -5.283 -9.168 1.00 87.19 186 PRO A N 1
ATOM 1446 C CA . PRO A 1 186 ? 24.058 -5.157 -7.793 1.00 87.19 186 PRO A CA 1
ATOM 1447 C C . PRO A 1 186 ? 24.158 -3.713 -7.276 1.00 87.19 186 PRO A C 1
ATOM 1449 O O . PRO A 1 186 ? 25.210 -3.080 -7.361 1.00 87.19 186 PRO A O 1
ATOM 1452 N N . GLY A 1 187 ? 23.059 -3.189 -6.725 1.00 84.44 187 GLY A N 1
ATOM 1453 C CA . GLY A 1 187 ? 22.978 -1.814 -6.215 1.00 84.44 187 GLY A CA 1
ATOM 1454 C C . GLY A 1 187 ? 22.654 -0.749 -7.269 1.00 84.44 187 GLY A C 1
ATOM 1455 O O . GLY A 1 187 ? 22.727 0.443 -6.964 1.00 84.44 187 GLY A O 1
ATOM 1456 N N . VAL A 1 188 ? 22.312 -1.148 -8.499 1.00 91.00 188 VAL A N 1
ATOM 1457 C CA . VAL A 1 188 ? 21.782 -0.221 -9.502 1.00 91.00 188 VAL A CA 1
ATOM 1458 C C . VAL A 1 188 ? 20.441 0.345 -9.031 1.00 91.00 188 VAL A C 1
ATOM 1460 O O . VAL A 1 188 ? 19.598 -0.373 -8.500 1.00 91.00 188 VAL A O 1
ATOM 1463 N N . ARG A 1 189 ? 20.248 1.652 -9.201 1.00 88.38 189 ARG A N 1
ATOM 1464 C CA . ARG A 1 189 ? 19.013 2.344 -8.838 1.00 88.38 189 ARG A CA 1
ATOM 1465 C C . ARG A 1 189 ? 18.072 2.375 -10.034 1.00 88.38 189 ARG A C 1
ATOM 1467 O O . ARG A 1 189 ? 18.476 2.800 -11.118 1.00 88.38 189 ARG A O 1
ATOM 1474 N N . GLU A 1 190 ? 16.829 1.980 -9.804 1.00 91.38 190 GLU A N 1
ATOM 1475 C CA . GLU A 1 190 ? 15.733 2.100 -10.767 1.00 91.38 190 GLU A CA 1
ATOM 1476 C C . GLU A 1 190 ? 15.087 3.486 -10.656 1.00 91.38 190 GLU A C 1
ATOM 1478 O O . GLU A 1 190 ? 15.044 4.060 -9.566 1.00 91.38 190 GLU A O 1
ATOM 1483 N N . TYR A 1 191 ? 14.649 4.051 -11.781 1.00 86.06 191 TYR A N 1
ATOM 1484 C CA . TYR A 1 191 ? 13.861 5.286 -11.862 1.00 86.06 191 TYR A CA 1
ATOM 1485 C C . TYR A 1 191 ? 13.188 5.437 -13.221 1.00 86.06 191 TYR A C 1
ATOM 1487 O O . TYR A 1 191 ? 13.646 4.866 -14.204 1.00 86.06 191 TYR A O 1
ATOM 1495 N N . PHE A 1 192 ? 12.117 6.223 -13.288 1.00 84.31 192 PHE A N 1
ATOM 1496 C CA . PHE A 1 192 ? 11.457 6.537 -14.551 1.00 84.31 192 PHE A CA 1
ATOM 1497 C C . PHE A 1 192 ? 12.059 7.773 -15.212 1.00 84.31 192 PHE A C 1
ATOM 1499 O O . PHE A 1 192 ? 12.340 8.789 -14.573 1.00 84.31 192 PHE A O 1
ATOM 1506 N N . ALA A 1 193 ? 12.234 7.684 -16.525 1.00 82.00 193 ALA A N 1
ATOM 1507 C CA . ALA A 1 193 ? 12.443 8.827 -17.397 1.00 82.00 193 ALA A CA 1
ATOM 1508 C C . ALA A 1 193 ? 11.834 8.507 -18.759 1.00 82.00 193 ALA A C 1
ATOM 1510 O O . ALA A 1 193 ? 11.978 7.386 -19.239 1.00 82.00 193 ALA A O 1
ATOM 1511 N N . TYR A 1 194 ? 11.176 9.490 -19.378 1.00 85.44 194 TYR A N 1
ATOM 1512 C CA . TYR A 1 194 ? 10.443 9.286 -20.636 1.00 85.44 194 TYR A CA 1
ATOM 1513 C C . TYR A 1 194 ? 9.428 8.135 -20.542 1.00 85.44 194 TYR A C 1
ATOM 1515 O O . TYR A 1 194 ? 9.310 7.341 -21.469 1.00 85.44 194 TYR A O 1
ATOM 1523 N N . ASP A 1 195 ? 8.773 8.021 -19.383 1.00 85.44 195 ASP A N 1
ATOM 1524 C CA . ASP A 1 195 ? 7.746 7.017 -19.081 1.00 85.44 195 ASP A CA 1
ATOM 1525 C C . ASP A 1 195 ? 8.206 5.554 -19.188 1.00 85.44 195 ASP A C 1
ATOM 1527 O O . ASP A 1 195 ? 7.387 4.640 -19.201 1.00 85.44 195 ASP A O 1
ATOM 1531 N N . VAL A 1 196 ? 9.524 5.311 -19.187 1.00 91.25 196 VAL A N 1
ATOM 1532 C CA . VAL A 1 196 ? 10.094 3.959 -19.176 1.00 91.25 196 VAL A CA 1
ATOM 1533 C C . VAL A 1 196 ? 11.136 3.755 -18.065 1.00 91.25 196 VAL A C 1
ATOM 1535 O O . VAL A 1 196 ? 11.828 4.709 -17.667 1.00 91.25 196 VAL A O 1
ATOM 1538 N N . PRO A 1 197 ? 11.312 2.510 -17.584 1.00 94.75 197 PRO A N 1
ATOM 1539 C CA . PRO A 1 197 ? 12.317 2.172 -16.582 1.00 94.75 197 PRO A CA 1
ATOM 1540 C C . PRO A 1 197 ? 13.748 2.458 -17.050 1.00 94.75 197 PRO A C 1
ATOM 1542 O O . PRO A 1 197 ? 14.207 1.979 -18.092 1.00 94.75 197 PRO A O 1
ATOM 1545 N N . HIS A 1 198 ? 14.479 3.211 -16.236 1.00 94.00 198 HIS A N 1
ATOM 1546 C CA . HIS A 1 198 ? 15.899 3.504 -16.371 1.00 94.00 198 HIS A CA 1
ATOM 1547 C C . HIS A 1 198 ? 16.682 3.012 -15.152 1.00 94.00 198 HIS A C 1
ATOM 1549 O O . HIS A 1 198 ? 16.191 2.968 -14.025 1.00 94.00 198 HIS A O 1
ATOM 1555 N N . TYR A 1 199 ? 17.953 2.705 -15.393 1.00 94.38 199 TYR A N 1
ATOM 1556 C CA . TYR A 1 199 ? 18.864 2.098 -14.435 1.00 94.38 199 TYR A CA 1
ATOM 1557 C C . TYR A 1 199 ? 20.131 2.942 -14.337 1.00 94.38 199 TYR A C 1
ATOM 1559 O O . TYR A 1 199 ? 20.758 3.263 -15.353 1.00 94.38 199 TYR A O 1
ATOM 1567 N N . ALA A 1 200 ? 20.523 3.330 -13.125 1.00 90.94 200 ALA A N 1
ATOM 1568 C CA . ALA A 1 200 ? 21.688 4.180 -12.907 1.00 90.94 200 ALA A CA 1
ATOM 1569 C C . ALA A 1 200 ? 22.418 3.879 -11.597 1.00 90.94 200 ALA A C 1
ATOM 1571 O O . ALA A 1 200 ? 21.811 3.570 -10.578 1.00 90.94 200 ALA A O 1
ATOM 1572 N N . PHE A 1 201 ? 23.733 4.089 -11.607 1.00 86.44 201 PHE A N 1
ATOM 1573 C CA . PHE A 1 201 ? 24.498 4.338 -10.384 1.00 86.44 201 PHE A CA 1
ATOM 1574 C C . PHE A 1 201 ? 24.643 5.859 -10.215 1.00 86.44 201 PHE A C 1
ATOM 1576 O O . PHE A 1 201 ? 23.663 6.565 -9.978 1.00 86.44 201 PHE A O 1
ATOM 1583 N N . ARG A 1 202 ? 25.853 6.391 -10.437 1.00 84.00 202 ARG A N 1
ATOM 1584 C CA . ARG A 1 202 ? 26.118 7.840 -10.536 1.00 84.00 202 ARG A CA 1
ATOM 1585 C C . ARG A 1 202 ? 25.757 8.427 -11.903 1.00 84.00 202 ARG A C 1
ATOM 1587 O O . ARG A 1 202 ? 25.558 9.630 -12.021 1.00 84.00 202 ARG A O 1
ATOM 1594 N N . ARG A 1 203 ? 25.716 7.588 -12.940 1.00 85.88 203 ARG A N 1
ATOM 1595 C CA . ARG A 1 203 ? 25.342 7.936 -14.317 1.00 85.88 203 ARG A CA 1
ATOM 1596 C C . ARG A 1 203 ? 24.352 6.907 -14.850 1.00 85.88 203 ARG A C 1
ATOM 1598 O O . ARG A 1 203 ? 24.266 5.803 -14.306 1.00 85.88 203 ARG A O 1
ATOM 1605 N N . ARG A 1 204 ? 23.612 7.291 -15.893 1.00 89.75 204 ARG A N 1
ATOM 1606 C CA . ARG A 1 204 ? 22.648 6.418 -16.570 1.00 89.75 204 ARG A CA 1
ATOM 1607 C C . ARG A 1 204 ? 23.386 5.270 -17.241 1.00 89.75 204 ARG A C 1
ATOM 1609 O O . ARG A 1 204 ? 24.321 5.508 -17.998 1.00 89.75 204 ARG A O 1
ATOM 1616 N N . LEU A 1 205 ? 22.972 4.052 -16.924 1.00 92.56 205 LEU A N 1
ATOM 1617 C CA . LEU A 1 205 ? 23.544 2.833 -17.471 1.00 92.56 205 LEU A CA 1
ATOM 1618 C C . LEU A 1 205 ? 22.719 2.380 -18.673 1.00 92.56 205 LEU A C 1
ATOM 1620 O O . LEU A 1 205 ? 23.208 2.381 -19.804 1.00 92.56 205 LEU A O 1
ATOM 1624 N N . CYS A 1 206 ? 21.464 2.016 -18.422 1.00 94.44 206 CYS A N 1
ATOM 1625 C CA . CYS A 1 206 ? 20.567 1.507 -19.444 1.00 94.44 206 CYS A CA 1
ATOM 1626 C C . CYS A 1 206 ? 19.095 1.815 -19.142 1.00 94.44 206 CYS A C 1
ATOM 1628 O O . CYS A 1 206 ? 18.759 2.348 -18.083 1.00 94.44 206 CYS A O 1
ATOM 1630 N N . CYS A 1 207 ? 18.232 1.491 -20.097 1.00 95.12 207 CYS A N 1
ATOM 1631 C CA . CYS A 1 207 ? 16.780 1.582 -20.017 1.00 95.12 207 CYS A CA 1
ATOM 1632 C C . CYS A 1 207 ? 16.141 0.360 -20.680 1.00 95.12 207 CYS A C 1
ATOM 1634 O O . CYS A 1 207 ? 16.730 -0.231 -21.590 1.00 95.12 207 CYS A O 1
ATOM 1636 N N . ILE A 1 208 ? 14.943 0.002 -20.225 1.00 97.19 208 ILE A N 1
ATOM 1637 C CA . ILE A 1 208 ? 14.110 -1.039 -20.832 1.00 97.19 208 ILE A CA 1
ATOM 1638 C C . ILE A 1 208 ? 12.947 -0.328 -21.511 1.00 97.19 208 ILE A C 1
ATOM 1640 O O . ILE A 1 208 ? 12.151 0.322 -20.841 1.00 97.19 208 ILE A O 1
ATOM 1644 N N . TRP A 1 209 ? 12.876 -0.421 -22.836 1.00 96.12 209 TRP A N 1
ATOM 1645 C CA . TRP A 1 209 ? 11.953 0.352 -23.662 1.00 96.12 209 TRP A CA 1
ATOM 1646 C C . TRP A 1 209 ? 11.100 -0.575 -24.542 1.00 96.12 209 TRP A C 1
ATOM 1648 O O . TRP A 1 209 ? 11.549 -0.996 -25.610 1.00 96.12 209 TRP A O 1
ATOM 1658 N N . PRO A 1 210 ? 9.885 -0.926 -24.102 1.00 96.25 210 PRO A N 1
ATOM 1659 C CA . PRO A 1 210 ? 8.966 -1.776 -24.862 1.00 96.25 210 PRO A CA 1
ATOM 1660 C C . PRO A 1 210 ? 8.449 -1.093 -26.137 1.00 96.25 210 PRO A C 1
ATOM 1662 O O . PRO A 1 210 ? 8.353 0.136 -26.175 1.00 96.25 210 PRO A O 1
ATOM 1665 N N . ALA A 1 211 ? 8.108 -1.860 -27.177 1.00 94.44 211 ALA A N 1
ATOM 1666 C CA . ALA A 1 211 ? 7.594 -1.314 -28.436 1.00 94.44 211 ALA A CA 1
ATOM 1667 C C . ALA A 1 211 ? 6.253 -0.586 -28.261 1.00 94.44 211 ALA A C 1
ATOM 1669 O O . ALA A 1 211 ? 6.046 0.446 -28.900 1.00 94.44 211 ALA A O 1
ATOM 1670 N N . SER A 1 212 ? 5.408 -1.048 -27.331 1.00 93.06 212 SER A N 1
ATOM 1671 C CA . SER A 1 212 ? 4.152 -0.392 -26.939 1.00 93.06 212 SER A CA 1
ATOM 1672 C C . SER A 1 212 ? 4.308 1.028 -26.385 1.00 93.06 212 SER A C 1
ATOM 1674 O O . SER A 1 212 ? 3.324 1.767 -26.318 1.00 93.06 212 SER A O 1
ATOM 1676 N N . GLN A 1 213 ? 5.520 1.436 -26.001 1.00 92.69 213 GLN A N 1
ATOM 1677 C CA . GLN A 1 213 ? 5.784 2.769 -25.472 1.00 92.69 213 GLN A CA 1
ATOM 1678 C C . GLN A 1 213 ? 6.198 3.751 -26.564 1.00 92.69 213 GLN A C 1
ATOM 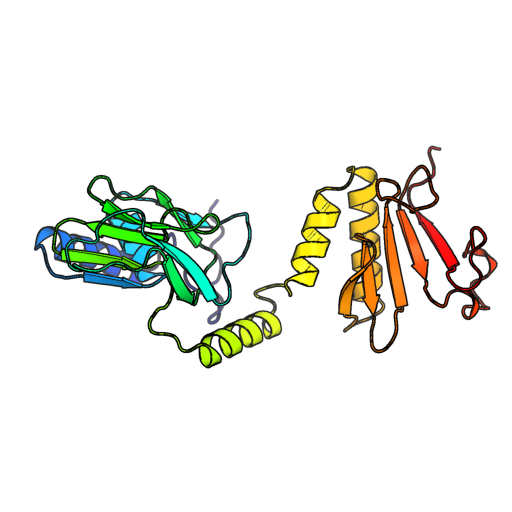1680 O O . GLN A 1 213 ? 6.933 3.425 -27.501 1.00 92.69 213 GLN A O 1
ATOM 1685 N N . ALA A 1 214 ? 5.777 5.007 -26.404 1.00 86.00 214 ALA A N 1
ATOM 1686 C CA . ALA A 1 214 ? 6.137 6.075 -27.325 1.00 86.00 214 ALA A CA 1
ATOM 1687 C C . ALA A 1 214 ? 7.665 6.186 -27.481 1.00 86.00 214 ALA A C 1
ATOM 1689 O O . ALA A 1 214 ? 8.422 5.979 -26.536 1.00 86.00 214 ALA A O 1
ATOM 1690 N N . TYR A 1 215 ? 8.123 6.533 -28.687 1.00 84.50 215 TYR A N 1
ATOM 1691 C CA . TYR A 1 215 ? 9.544 6.742 -29.014 1.00 84.50 215 TYR A CA 1
ATOM 1692 C C . TYR A 1 215 ? 10.465 5.512 -28.857 1.00 84.50 215 TYR A C 1
ATOM 1694 O O . TYR A 1 215 ? 11.694 5.660 -28.897 1.00 84.50 215 TYR A O 1
ATOM 1702 N N . SER A 1 216 ? 9.897 4.303 -28.760 1.00 85.81 216 SER A N 1
ATOM 1703 C CA . SER A 1 216 ? 10.641 3.035 -28.734 1.00 85.81 216 SER A CA 1
ATOM 1704 C C . SER A 1 216 ? 11.516 2.847 -29.975 1.00 85.81 216 SER A C 1
ATOM 1706 O O . SER A 1 216 ? 12.641 2.350 -29.877 1.00 85.81 216 SER A O 1
ATOM 1708 N N . GLY A 1 217 ? 11.035 3.318 -31.131 1.00 85.50 217 GLY A N 1
ATOM 1709 C CA . GLY A 1 217 ? 11.713 3.198 -32.421 1.00 85.50 217 GLY A CA 1
ATOM 1710 C C . GLY A 1 217 ? 11.688 1.779 -32.992 1.00 85.50 217 GLY A C 1
ATOM 1711 O O . GLY A 1 217 ? 12.500 1.479 -33.864 1.00 85.50 217 GLY A O 1
ATOM 1712 N N . ILE A 1 218 ? 10.806 0.920 -32.475 1.00 88.88 218 ILE A N 1
ATOM 1713 C CA . ILE A 1 218 ? 10.590 -0.466 -32.901 1.00 88.88 218 ILE A CA 1
ATOM 1714 C C . ILE A 1 218 ? 9.087 -0.766 -32.910 1.00 88.88 218 ILE A C 1
ATOM 1716 O O . ILE A 1 218 ? 8.352 -0.229 -32.086 1.00 88.88 218 ILE A O 1
ATOM 1720 N N . ASP A 1 219 ? 8.647 -1.645 -33.810 1.00 89.06 219 ASP A N 1
ATOM 1721 C CA . ASP A 1 219 ? 7.230 -2.027 -33.919 1.00 89.06 219 ASP A CA 1
ATOM 1722 C C . ASP A 1 219 ? 6.859 -3.227 -33.032 1.00 89.06 219 ASP A C 1
ATOM 1724 O O . ASP A 1 219 ? 5.683 -3.447 -32.749 1.00 89.06 219 ASP A O 1
ATOM 1728 N N . LYS A 1 220 ? 7.850 -4.034 -32.624 1.00 92.44 220 LYS A N 1
ATOM 1729 C CA . LYS A 1 220 ? 7.672 -5.232 -31.790 1.00 92.44 220 LYS A CA 1
ATOM 1730 C C . LYS A 1 220 ? 8.874 -5.486 -30.889 1.00 92.44 220 LYS A C 1
ATOM 1732 O O . LYS A 1 220 ? 10.013 -5.238 -31.290 1.00 92.44 220 LYS A O 1
ATOM 1737 N N . GLY A 1 221 ? 8.612 -6.078 -29.727 1.00 94.31 221 GLY A N 1
ATOM 1738 C CA . GLY A 1 221 ? 9.630 -6.500 -28.771 1.00 94.31 221 GLY A CA 1
ATOM 1739 C C . GLY A 1 221 ? 10.011 -5.410 -27.769 1.00 94.31 221 GLY A C 1
ATOM 1740 O O . GLY A 1 221 ? 9.287 -4.441 -27.560 1.00 94.31 221 GLY A O 1
ATOM 1741 N N . VAL A 1 222 ? 11.164 -5.574 -27.125 1.00 96.62 222 VAL A N 1
ATOM 1742 C CA . VAL A 1 222 ? 11.652 -4.673 -26.076 1.00 96.62 222 VAL A CA 1
ATOM 1743 C C . VAL A 1 222 ? 13.107 -4.314 -26.337 1.00 96.62 222 VAL A C 1
ATOM 1745 O O . VAL A 1 222 ? 13.967 -5.181 -26.502 1.00 96.62 222 VAL A O 1
ATOM 17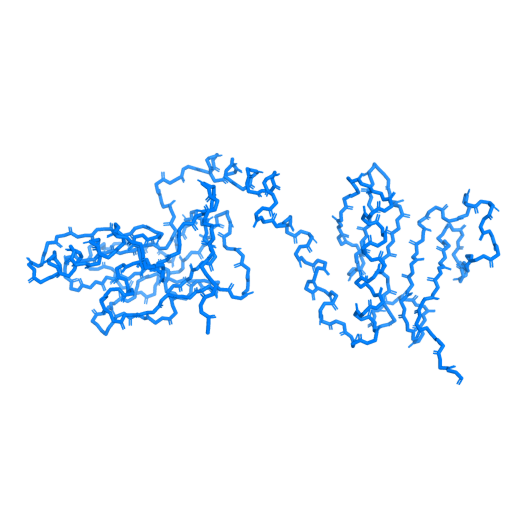48 N N . ASN A 1 223 ? 13.390 -3.018 -26.347 1.00 94.81 223 ASN A N 1
ATOM 1749 C CA . ASN A 1 223 ? 14.733 -2.478 -26.461 1.00 94.81 223 ASN A CA 1
ATOM 1750 C C . ASN A 1 223 ? 15.415 -2.432 -25.091 1.00 94.81 223 ASN A C 1
ATOM 1752 O O . ASN A 1 223 ? 14.935 -1.763 -24.179 1.00 94.81 223 ASN A O 1
ATOM 1756 N N . LEU A 1 224 ? 16.582 -3.061 -24.963 1.00 95.06 224 LEU A N 1
ATOM 1757 C CA . LEU A 1 224 ? 17.543 -2.743 -23.909 1.00 95.06 224 LEU A CA 1
ATOM 1758 C C . LEU A 1 224 ? 18.501 -1.674 -24.444 1.00 95.06 224 LEU A C 1
ATOM 1760 O O . LEU A 1 224 ? 19.390 -1.964 -25.247 1.00 95.06 224 LEU A O 1
ATOM 1764 N N . GLY A 1 225 ? 18.292 -0.424 -24.034 1.00 93.12 225 GLY A N 1
ATOM 1765 C CA . GLY A 1 225 ? 19.083 0.717 -24.492 1.00 93.12 225 GLY A CA 1
ATOM 1766 C C . GLY A 1 225 ? 20.192 1.077 -23.513 1.00 93.12 225 GLY A C 1
ATOM 1767 O O . GLY A 1 225 ? 19.903 1.473 -22.390 1.00 93.12 225 GLY A O 1
ATOM 1768 N N . PHE A 1 226 ? 21.450 1.013 -23.940 1.00 93.06 226 PHE A N 1
ATOM 1769 C CA . PHE A 1 226 ? 22.630 1.432 -23.180 1.00 93.06 226 PHE A CA 1
ATOM 1770 C C . PHE A 1 226 ? 22.952 2.900 -23.463 1.00 93.06 226 PHE A C 1
ATOM 1772 O O . PHE A 1 226 ? 23.259 3.262 -24.600 1.00 93.06 226 PHE A O 1
ATOM 1779 N N . CYS A 1 227 ? 22.898 3.755 -22.437 1.00 89.75 227 CYS A N 1
ATOM 1780 C CA . CYS A 1 227 ? 22.960 5.213 -22.607 1.00 89.75 227 CYS A CA 1
ATOM 1781 C C . CYS A 1 227 ? 24.290 5.701 -23.201 1.00 89.75 227 CYS A C 1
ATOM 1783 O O . CYS A 1 227 ? 24.296 6.609 -24.026 1.00 89.75 227 CYS A O 1
ATOM 1785 N N . GLU A 1 228 ? 25.391 5.060 -22.813 1.00 89.06 228 GLU A N 1
ATOM 1786 C CA . GLU A 1 228 ? 26.744 5.311 -23.324 1.00 89.06 228 GLU A CA 1
ATOM 1787 C C . GLU A 1 228 ? 27.207 4.150 -24.227 1.00 89.06 228 GLU A C 1
ATOM 1789 O O . GLU A 1 228 ? 28.373 3.762 -24.221 1.00 89.06 228 GLU A O 1
ATOM 1794 N N . GLY A 1 229 ? 26.281 3.551 -24.985 1.00 84.81 229 GLY A N 1
ATOM 1795 C CA . GLY A 1 229 ? 26.542 2.373 -25.821 1.00 84.81 229 GLY A CA 1
ATOM 1796 C C . GLY A 1 229 ? 27.672 2.564 -26.837 1.00 84.81 229 GLY A C 1
ATOM 1797 O O . GLY A 1 229 ? 28.381 1.611 -27.145 1.00 84.81 229 GLY A O 1
ATOM 1798 N N . HIS A 1 230 ? 27.909 3.794 -27.298 1.00 85.50 230 HIS A N 1
ATOM 1799 C CA . HIS A 1 230 ? 29.031 4.124 -28.186 1.00 85.50 230 HIS A CA 1
ATOM 1800 C C . HIS A 1 230 ? 30.421 3.877 -27.568 1.00 85.50 230 HIS A C 1
ATOM 1802 O O . HIS A 1 230 ? 31.388 3.730 -28.307 1.00 85.50 230 HIS A O 1
ATOM 1808 N N . LEU A 1 231 ? 30.528 3.807 -26.234 1.00 86.38 231 LEU A N 1
ATOM 1809 C CA . LEU A 1 231 ? 31.773 3.483 -25.525 1.00 86.38 231 LEU A CA 1
ATOM 1810 C C . LEU A 1 231 ? 31.983 1.970 -25.352 1.00 86.38 231 LEU A C 1
ATOM 1812 O O . LEU A 1 231 ? 33.043 1.538 -24.900 1.00 86.38 231 LEU A O 1
ATOM 1816 N N . LEU A 1 232 ? 30.992 1.139 -25.692 1.00 79.81 232 LEU A N 1
ATOM 1817 C CA . LEU A 1 232 ? 31.052 -0.317 -25.545 1.00 79.81 232 LEU A CA 1
ATOM 1818 C C . LEU A 1 232 ? 31.693 -0.970 -26.784 1.00 79.81 232 LEU A C 1
ATOM 1820 O O . LEU A 1 232 ? 31.109 -1.858 -27.408 1.00 79.81 232 LEU A O 1
ATOM 1824 N N . GLU A 1 233 ? 32.916 -0.542 -27.122 1.00 58.38 233 GLU A N 1
ATOM 1825 C CA . GLU A 1 233 ? 33.654 -0.865 -28.361 1.00 58.38 233 GLU A CA 1
ATOM 1826 C C . GLU A 1 233 ? 33.719 -2.369 -28.696 1.00 58.38 233 GLU A C 1
ATOM 1828 O O . GLU A 1 233 ? 33.675 -2.751 -29.862 1.00 58.38 233 GLU A O 1
ATOM 1833 N N . LYS A 1 234 ? 33.750 -3.254 -27.687 1.00 59.09 234 LYS A N 1
ATOM 1834 C CA . LYS A 1 234 ? 33.799 -4.720 -27.880 1.00 59.09 234 LYS A CA 1
ATOM 1835 C C . LYS A 1 234 ? 32.446 -5.371 -28.205 1.00 59.09 234 LYS A C 1
ATOM 1837 O O . LYS A 1 234 ? 32.398 -6.568 -28.468 1.00 59.09 234 LYS A O 1
ATOM 1842 N N . THR A 1 235 ? 31.353 -4.608 -28.177 1.00 59.03 235 THR A N 1
ATOM 1843 C CA . THR A 1 235 ? 29.978 -5.089 -28.421 1.00 59.03 235 THR A CA 1
ATOM 1844 C C . THR A 1 235 ? 29.355 -4.516 -29.692 1.00 59.03 235 THR A C 1
ATOM 1846 O O . THR A 1 235 ? 28.173 -4.737 -29.939 1.00 59.03 235 THR A O 1
ATOM 1849 N N . GLY A 1 236 ? 30.135 -3.817 -30.527 1.00 57.09 236 GLY A N 1
ATOM 1850 C CA . GLY A 1 236 ? 29.634 -3.093 -31.704 1.00 57.09 236 GLY A CA 1
ATOM 1851 C C . GLY A 1 236 ? 28.852 -3.936 -32.722 1.00 57.09 236 GLY A C 1
ATOM 1852 O O . GLY A 1 236 ? 28.077 -3.380 -33.487 1.00 57.09 236 GLY A O 1
ATOM 1853 N N . HIS A 1 237 ? 28.993 -5.266 -32.708 1.00 66.56 237 HIS A N 1
ATOM 1854 C CA . HIS A 1 237 ? 28.201 -6.176 -33.548 1.00 66.56 237 HIS A CA 1
ATOM 1855 C C . HIS A 1 237 ? 26.799 -6.488 -32.998 1.00 66.56 237 HIS A C 1
ATOM 1857 O O . HIS A 1 237 ? 25.967 -7.011 -33.733 1.00 66.56 237 HIS A O 1
ATOM 1863 N N . TYR A 1 238 ? 26.536 -6.191 -31.723 1.00 73.94 238 TYR A N 1
ATOM 1864 C CA . TYR A 1 238 ? 25.264 -6.471 -31.049 1.00 73.94 238 TYR A CA 1
ATOM 1865 C C . TYR A 1 238 ? 24.402 -5.218 -30.859 1.00 73.94 238 TYR A C 1
ATOM 1867 O O . TYR A 1 238 ? 23.185 -5.334 -30.742 1.00 73.94 238 TYR A O 1
ATOM 1875 N N . LEU A 1 239 ? 25.014 -4.029 -30.818 1.00 84.25 239 LEU A N 1
ATOM 1876 C CA . LEU A 1 239 ? 24.310 -2.766 -30.594 1.00 84.25 239 LEU A CA 1
ATOM 1877 C C . LEU A 1 239 ? 23.904 -2.100 -31.911 1.00 84.25 239 LEU A C 1
ATOM 1879 O O . LEU A 1 239 ? 24.733 -1.826 -32.776 1.00 84.25 239 LEU A O 1
ATOM 1883 N N . THR A 1 240 ? 22.628 -1.746 -32.010 1.00 85.06 240 THR A N 1
ATOM 1884 C CA . THR A 1 240 ? 22.081 -0.883 -33.062 1.00 85.06 240 THR A CA 1
ATOM 1885 C C . THR A 1 240 ? 21.913 0.536 -32.529 1.00 85.06 240 THR A C 1
ATOM 1887 O O . THR A 1 240 ? 21.547 0.737 -31.374 1.00 85.06 240 THR A O 1
ATOM 1890 N N . PHE A 1 241 ? 22.204 1.548 -33.345 1.00 82.88 241 PHE A N 1
ATOM 1891 C CA . PHE A 1 241 ? 22.185 2.943 -32.889 1.00 82.88 241 PHE A CA 1
ATOM 1892 C C . PHE A 1 241 ? 20.975 3.738 -33.391 1.00 82.88 241 PHE A C 1
ATOM 1894 O O . PHE A 1 241 ? 20.703 4.798 -32.844 1.00 82.88 241 PHE A O 1
ATOM 1901 N N . ASN A 1 242 ? 20.222 3.252 -34.387 1.00 69.81 242 ASN A N 1
ATOM 1902 C CA . ASN A 1 242 ? 18.972 3.859 -34.881 1.00 69.81 242 ASN A CA 1
ATOM 1903 C C . ASN A 1 242 ? 19.030 5.403 -34.987 1.00 69.81 242 ASN A C 1
ATOM 1905 O O . ASN A 1 242 ? 18.176 6.112 -34.458 1.00 69.81 242 ASN A O 1
ATOM 1909 N N . ASN A 1 243 ? 20.082 5.927 -35.635 1.00 71.75 243 ASN A N 1
ATOM 1910 C CA . ASN A 1 243 ? 20.397 7.359 -35.806 1.00 71.75 243 ASN A CA 1
ATOM 1911 C C . ASN A 1 243 ? 20.779 8.149 -34.532 1.00 71.75 243 ASN A C 1
ATOM 1913 O O . ASN A 1 243 ? 20.972 9.365 -34.587 1.00 71.75 243 ASN A O 1
ATOM 1917 N N . ARG A 1 244 ? 20.939 7.489 -33.382 1.00 77.31 244 ARG A N 1
ATOM 1918 C CA . ARG A 1 244 ? 21.405 8.079 -32.119 1.00 77.31 244 ARG A CA 1
ATOM 1919 C C . ARG A 1 244 ? 22.930 8.012 -32.042 1.00 77.31 244 ARG A C 1
ATOM 1921 O O . ARG A 1 244 ? 23.536 6.991 -32.332 1.00 77.31 244 ARG A O 1
ATOM 1928 N N . LYS A 1 245 ? 23.566 9.101 -31.599 1.00 76.31 245 LYS A N 1
ATOM 1929 C CA . LYS A 1 245 ? 25.039 9.180 -31.518 1.00 76.31 245 LYS A CA 1
ATOM 1930 C C . LYS A 1 245 ? 25.643 8.432 -30.327 1.00 76.31 245 LYS A C 1
ATOM 1932 O O . LYS A 1 245 ? 26.819 8.102 -30.369 1.00 76.31 245 LYS A O 1
ATOM 1937 N N . GLN A 1 246 ? 24.869 8.230 -29.259 1.00 84.38 246 GLN A N 1
ATOM 1938 C CA . GLN A 1 246 ? 25.397 7.734 -27.981 1.00 84.38 246 GLN A CA 1
ATOM 1939 C C . GLN A 1 246 ? 24.720 6.460 -27.482 1.00 84.38 246 GLN A C 1
ATOM 1941 O O . GLN A 1 246 ? 25.406 5.593 -26.942 1.00 84.38 246 GLN A O 1
ATOM 1946 N N . VAL A 1 247 ? 23.403 6.343 -27.681 1.00 86.25 247 VAL A N 1
ATOM 1947 C CA . VAL A 1 247 ? 22.601 5.239 -27.147 1.00 86.25 247 VAL A CA 1
ATOM 1948 C C . VAL A 1 247 ? 22.627 4.062 -28.116 1.00 86.25 247 VAL A C 1
ATOM 1950 O O . VAL A 1 247 ? 22.076 4.166 -29.210 1.00 86.25 247 VAL A O 1
ATOM 1953 N N . GLY A 1 248 ? 23.246 2.960 -27.698 1.00 89.00 248 GLY A N 1
ATOM 1954 C CA . GLY A 1 248 ? 23.225 1.687 -28.422 1.00 89.00 248 GLY A CA 1
ATOM 1955 C C . GLY A 1 248 ? 22.140 0.774 -27.859 1.00 89.00 248 GLY A C 1
ATOM 1956 O O . GLY A 1 248 ? 21.916 0.761 -26.651 1.00 89.00 248 GLY A O 1
ATOM 1957 N N . VAL A 1 249 ? 21.452 0.026 -28.711 1.00 90.44 249 VAL A N 1
ATOM 1958 C CA . VAL A 1 249 ? 20.246 -0.728 -28.359 1.00 90.44 249 VAL A CA 1
ATOM 1959 C C . VAL A 1 249 ? 20.344 -2.170 -28.843 1.00 90.44 249 VAL A C 1
ATOM 1961 O O . VAL A 1 249 ? 20.773 -2.421 -29.970 1.00 90.44 249 VAL A O 1
ATOM 1964 N N . ILE A 1 250 ? 19.897 -3.106 -28.007 1.00 91.56 250 ILE A N 1
ATOM 1965 C CA . ILE A 1 250 ? 19.614 -4.494 -28.393 1.00 91.56 250 ILE A CA 1
ATOM 1966 C C . ILE A 1 250 ? 18.106 -4.709 -28.297 1.00 91.56 250 ILE A C 1
ATOM 1968 O O . ILE A 1 250 ? 17.516 -4.418 -27.258 1.00 91.56 250 ILE A O 1
ATOM 1972 N N . THR A 1 251 ? 17.489 -5.223 -29.357 1.00 92.50 251 THR A N 1
ATOM 1973 C CA . THR A 1 251 ? 16.053 -5.525 -29.379 1.00 92.50 251 THR A CA 1
ATOM 1974 C C . THR A 1 251 ? 15.818 -7.010 -29.123 1.00 92.50 251 THR A C 1
ATOM 1976 O O . THR A 1 251 ? 16.391 -7.860 -29.801 1.00 92.50 251 THR A O 1
ATOM 1979 N N . PHE A 1 252 ? 14.947 -7.326 -28.168 1.00 93.00 252 PHE A N 1
ATOM 1980 C CA . PHE A 1 252 ? 14.564 -8.690 -27.802 1.00 93.00 252 PHE A CA 1
ATOM 1981 C C . PHE A 1 252 ? 13.088 -8.940 -28.120 1.00 93.00 252 PHE A C 1
ATOM 1983 O O . PHE A 1 252 ? 12.282 -8.017 -28.066 1.00 93.00 252 PHE A O 1
ATOM 1990 N N . GLY A 1 253 ? 12.723 -10.180 -28.455 1.00 85.81 253 GLY A N 1
ATOM 1991 C CA . GLY A 1 253 ? 11.325 -10.559 -28.723 1.00 85.81 253 GLY A CA 1
ATOM 1992 C C . GLY A 1 253 ? 10.755 -10.086 -30.070 1.00 85.81 253 GLY A C 1
ATOM 1993 O O . GLY A 1 253 ? 9.582 -10.303 -30.342 1.00 85.81 253 GLY A O 1
ATOM 1994 N N . ALA A 1 254 ? 11.566 -9.474 -30.940 1.00 68.81 254 ALA A N 1
ATOM 1995 C CA . ALA A 1 254 ? 11.123 -8.951 -32.239 1.00 68.81 254 ALA A CA 1
ATOM 1996 C C . ALA A 1 254 ? 11.015 -10.005 -33.367 1.00 68.81 254 ALA A C 1
ATOM 1998 O O . ALA A 1 254 ? 10.609 -9.663 -34.476 1.00 68.81 254 ALA A O 1
ATOM 1999 N N . GLN A 1 255 ? 11.376 -11.272 -33.126 1.00 56.06 255 GLN A N 1
ATOM 2000 C CA . GLN A 1 255 ? 11.340 -12.321 -34.152 1.00 56.06 255 GLN A CA 1
ATOM 2001 C C . GLN A 1 255 ? 10.087 -13.191 -34.025 1.00 56.06 255 GLN A C 1
ATOM 2003 O O . GLN A 1 255 ? 9.904 -13.909 -33.047 1.00 56.06 255 GLN A O 1
ATOM 2008 N N . THR A 1 256 ? 9.249 -13.154 -35.061 1.00 38.03 256 THR A N 1
ATOM 2009 C CA . THR A 1 256 ? 8.459 -14.327 -35.458 1.00 38.03 256 THR A CA 1
ATOM 2010 C C . THR A 1 256 ? 9.395 -15.206 -36.291 1.00 38.03 256 THR A C 1
ATOM 2012 O O . THR A 1 256 ? 10.151 -14.657 -37.094 1.00 38.03 256 THR A O 1
ATOM 2015 N N . ILE A 1 257 ? 9.397 -16.518 -36.037 1.00 31.55 257 ILE A N 1
ATOM 2016 C CA . ILE A 1 257 ? 10.106 -17.531 -36.845 1.00 31.55 257 ILE A CA 1
ATOM 2017 C C . ILE A 1 257 ? 9.808 -17.323 -38.334 1.00 31.55 257 ILE A C 1
ATOM 2019 O O . ILE A 1 257 ? 8.623 -17.056 -38.646 1.00 31.55 257 ILE A O 1
#